Protein AF-A0A382J1Q7-F1 (afdb_monomer_lite)

Organism: NCBI:txid408172

pLDDT: mean 92.78, std 6.37, range [58.84, 98.31]

Radius of gyration: 21.65 Å; chains: 1; bounding box: 52×32×58 Å

Sequence (189 aa):
MDQAQKEHLKAYGTAYWILNENINVEWILNYRGGTFLIDSYPDVEQECRVRGVSYEVIGAEQTLALYNEVEVNNMDVVLLEKAPKIAIYTPPGKQPWDDAVTLALTYAEIPYETLWDEEVFNGTLSQYDWLHLHHEDFTGQYGKFYRNYHTAAWYIDQKQQFESMAQKLGYHSVHAQKKALAQMIKNYV

Secondary structure (DSSP, 8-state):
--TT-S-HHHHHHHHHHHHHTT--EEEEESSTTSEEE----HHHHHHHHHHT-------HHHHHHHHHHHHHTT-EEEEE-SPPPEEEE--TT--GGG-HHHHHHHHHT---EEE-HHHHHTTGGGG-SEEE--GGGGS-S--TTHHHHTTSHHHHHHHHHHHHHHHHTT-SSHHHHHHHHHHHHHHH-

Structure (mmCIF, N/CA/C/O backbone):
data_AF-A0A382J1Q7-F1
#
_entry.id   AF-A0A382J1Q7-F1
#
loop_
_atom_site.group_PDB
_atom_site.id
_atom_site.type_symbol
_atom_site.label_atom_id
_atom_site.label_alt_id
_atom_site.label_comp_id
_atom_site.label_asym_id
_atom_site.label_entity_id
_atom_site.label_seq_id
_atom_site.pdbx_PDB_ins_code
_atom_site.Cartn_x
_atom_site.Cartn_y
_atom_site.Cartn_z
_atom_site.occupancy
_atom_site.B_iso_or_equiv
_atom_site.auth_seq_id
_atom_site.auth_comp_id
_atom_site.auth_asym_id
_atom_site.auth_atom_id
_atom_site.pdbx_PDB_model_num
ATOM 1 N N . MET A 1 1 ? 4.430 -4.346 19.035 1.00 58.84 1 MET A N 1
ATOM 2 C CA . MET A 1 1 ? 2.982 -4.568 18.858 1.00 58.84 1 MET A CA 1
ATOM 3 C C . MET A 1 1 ? 2.438 -5.197 20.121 1.00 58.84 1 MET A C 1
ATOM 5 O O . MET A 1 1 ? 3.119 -6.052 20.686 1.00 58.84 1 MET A O 1
ATOM 9 N N . ASP A 1 2 ? 1.274 -4.734 20.575 1.00 67.81 2 ASP A N 1
ATOM 10 C CA . ASP A 1 2 ? 0.528 -5.389 21.651 1.00 67.81 2 ASP A CA 1
ATOM 11 C C . ASP A 1 2 ? 0.218 -6.841 21.245 1.00 67.81 2 ASP A C 1
ATOM 13 O O . ASP A 1 2 ? -0.265 -7.084 20.145 1.00 67.81 2 ASP A O 1
ATOM 17 N N . GLN A 1 3 ? 0.523 -7.804 22.114 1.00 77.06 3 GLN A N 1
ATOM 18 C CA . GLN A 1 3 ? 0.339 -9.237 21.849 1.00 77.06 3 GLN A CA 1
ATOM 19 C C . GLN A 1 3 ? -1.139 -9.668 21.897 1.00 77.06 3 GLN A C 1
ATOM 21 O O . GLN A 1 3 ? -1.450 -10.825 21.623 1.00 77.06 3 GLN A O 1
ATOM 26 N N . ALA A 1 4 ? -2.056 -8.768 22.270 1.00 84.31 4 ALA A N 1
ATOM 27 C CA . ALA A 1 4 ? -3.485 -9.062 22.347 1.00 84.31 4 ALA A CA 1
ATOM 28 C C . ALA A 1 4 ? -4.160 -9.236 20.970 1.00 84.31 4 ALA A C 1
ATOM 30 O O . ALA A 1 4 ? -5.162 -9.952 20.849 1.00 84.31 4 ALA A O 1
ATOM 31 N N . GLN A 1 5 ? -3.636 -8.586 19.928 1.00 88.69 5 GLN A N 1
ATOM 32 C CA . GLN A 1 5 ? -4.172 -8.711 18.575 1.00 88.69 5 GLN A CA 1
ATOM 33 C C . GLN A 1 5 ? -3.600 -9.959 17.896 1.00 88.69 5 GLN A C 1
ATOM 35 O O . GLN A 1 5 ? -2.390 -10.149 17.831 1.00 88.69 5 GLN A O 1
ATOM 40 N N . LYS A 1 6 ? -4.489 -10.809 17.379 1.00 87.50 6 LYS A N 1
ATOM 41 C CA . LYS A 1 6 ? -4.120 -12.084 16.752 1.00 87.50 6 LYS A CA 1
ATOM 42 C C . LYS A 1 6 ? -3.635 -11.908 15.317 1.00 87.50 6 LYS A C 1
ATOM 44 O O . LYS A 1 6 ? -2.747 -12.634 14.894 1.00 87.50 6 LYS A O 1
ATOM 49 N N . GLU A 1 7 ? -4.188 -10.935 14.593 1.00 91.88 7 GLU A N 1
ATOM 50 C CA . GLU A 1 7 ? -3.937 -10.749 13.161 1.00 91.88 7 GLU A CA 1
ATOM 51 C C . GLU A 1 7 ? -3.720 -9.268 12.815 1.00 91.88 7 GLU A C 1
ATOM 53 O O . GLU A 1 7 ? -4.596 -8.583 12.286 1.00 91.88 7 GLU A O 1
ATOM 58 N N . HIS A 1 8 ? -2.527 -8.744 13.113 1.00 91.00 8 HIS A N 1
ATOM 59 C CA . HIS A 1 8 ? -2.211 -7.325 12.905 1.00 91.00 8 HIS A CA 1
ATOM 60 C C . HIS A 1 8 ? -2.329 -6.877 11.443 1.00 91.00 8 HIS A C 1
ATOM 62 O O . HIS A 1 8 ? -2.920 -5.838 11.173 1.00 91.00 8 HIS A O 1
ATOM 68 N N . LEU A 1 9 ? -1.792 -7.650 10.492 1.00 92.38 9 LEU A N 1
ATOM 69 C CA . LEU A 1 9 ? -1.859 -7.294 9.069 1.00 92.38 9 LEU A CA 1
ATOM 70 C C . LEU A 1 9 ? -3.302 -7.312 8.551 1.00 92.38 9 LEU A C 1
ATOM 72 O O . LEU A 1 9 ? -3.698 -6.411 7.815 1.00 92.38 9 LEU A O 1
ATOM 76 N N . LYS A 1 10 ? -4.114 -8.284 8.988 1.00 95.75 10 LYS A N 1
ATOM 77 C CA . LYS A 1 10 ? -5.544 -8.308 8.659 1.00 95.75 10 LYS A CA 1
ATOM 78 C C . LYS A 1 10 ? -6.289 -7.134 9.279 1.00 95.75 10 LYS A C 1
ATOM 80 O O . LYS A 1 10 ? -7.211 -6.654 8.641 1.00 95.75 10 LYS A O 1
ATOM 85 N N . ALA A 1 11 ? -5.884 -6.630 10.448 1.00 95.50 11 ALA A N 1
ATOM 86 C CA . ALA A 1 11 ? -6.511 -5.454 11.054 1.00 95.50 11 ALA A CA 1
ATOM 87 C C . ALA A 1 11 ? -6.379 -4.199 10.170 1.00 95.50 11 ALA A C 1
ATOM 89 O O . ALA A 1 11 ? -7.357 -3.474 10.004 1.00 95.50 11 ALA A O 1
ATOM 90 N N . TYR A 1 12 ? -5.220 -3.980 9.532 1.00 95.12 12 TYR A N 1
ATOM 91 C CA . TYR A 1 12 ? -5.066 -2.924 8.515 1.00 95.12 12 TYR A CA 1
ATOM 92 C C . TYR A 1 12 ? -5.972 -3.163 7.302 1.00 95.12 12 TYR A C 1
ATOM 94 O O . TYR A 1 12 ? -6.588 -2.232 6.790 1.00 95.12 12 TYR A O 1
ATOM 102 N N . GLY A 1 13 ? -6.087 -4.420 6.871 1.00 96.94 13 GLY A N 1
ATOM 103 C CA . GLY A 1 13 ? -7.025 -4.841 5.833 1.00 96.94 13 GLY A CA 1
ATOM 104 C C . GLY A 1 13 ? -8.483 -4.544 6.164 1.00 96.94 13 GLY A C 1
ATOM 105 O O . GLY A 1 13 ? -9.216 -4.019 5.332 1.00 96.94 13 GLY A O 1
ATOM 106 N N . THR A 1 14 ? -8.897 -4.831 7.397 1.00 97.50 14 THR A N 1
ATOM 107 C CA . THR A 1 14 ? -10.238 -4.523 7.895 1.00 97.50 14 THR A CA 1
ATOM 108 C C . THR A 1 14 ? -10.471 -3.019 7.926 1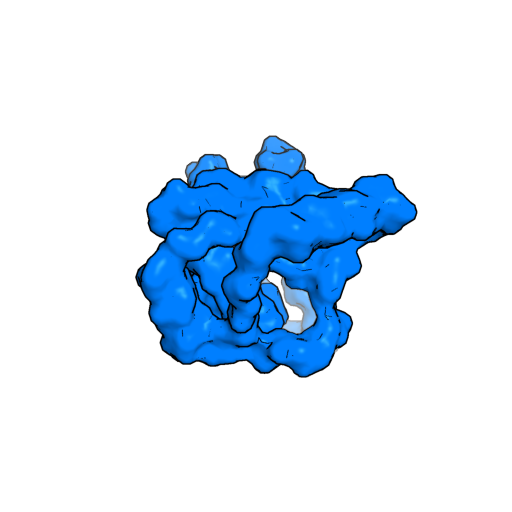.00 97.50 14 THR A C 1
ATOM 110 O O . THR A 1 14 ? -11.512 -2.577 7.463 1.00 97.50 14 THR A O 1
ATOM 113 N N . ALA A 1 15 ? -9.505 -2.217 8.388 1.00 97.38 15 ALA A N 1
ATOM 114 C CA . ALA A 1 15 ? -9.610 -0.757 8.339 1.00 97.38 15 ALA A CA 1
ATOM 115 C C . ALA A 1 15 ? -9.791 -0.244 6.899 1.00 97.38 15 ALA A C 1
ATOM 117 O O . ALA A 1 15 ? -10.663 0.582 6.645 1.00 97.38 15 ALA A O 1
ATOM 118 N N . TYR A 1 16 ? -9.034 -0.785 5.939 1.00 97.88 16 TYR A N 1
ATOM 119 C CA . TYR A 1 16 ? -9.211 -0.467 4.519 1.00 97.88 16 TYR A CA 1
ATOM 120 C C . TYR A 1 16 ? -10.605 -0.856 4.005 1.00 97.88 16 TYR A C 1
ATOM 122 O O . TYR A 1 16 ? -11.231 -0.096 3.269 1.00 97.88 16 TYR A O 1
ATOM 130 N N . TRP A 1 17 ? -11.103 -2.032 4.393 1.00 98.00 17 TRP A N 1
ATOM 131 C CA . TRP A 1 17 ? -12.445 -2.489 4.037 1.00 98.00 17 TRP A CA 1
ATOM 132 C C . TRP A 1 17 ? -13.536 -1.577 4.617 1.00 98.00 17 TRP A C 1
ATOM 134 O O . TRP A 1 17 ? -14.401 -1.140 3.867 1.00 98.00 17 TRP A O 1
ATOM 144 N N . ILE A 1 18 ? -13.439 -1.192 5.895 1.00 98.25 18 ILE A N 1
ATOM 145 C CA . ILE A 1 18 ? -14.370 -0.261 6.560 1.00 98.25 18 ILE A CA 1
ATOM 146 C C . ILE A 1 18 ? -14.464 1.067 5.788 1.00 98.25 18 ILE A C 1
ATOM 148 O O . ILE A 1 18 ? -15.560 1.574 5.551 1.00 98.25 18 ILE A O 1
ATOM 152 N N . LEU A 1 19 ? -13.328 1.599 5.325 1.00 98.00 19 LEU A N 1
ATOM 153 C CA . LEU A 1 19 ? -13.301 2.824 4.520 1.00 98.00 19 LEU A CA 1
ATOM 154 C C . LEU A 1 19 ? -14.019 2.667 3.166 1.00 98.00 19 LEU A C 1
ATOM 156 O O . LEU A 1 19 ? -14.587 3.638 2.669 1.00 98.00 19 LEU A O 1
ATOM 160 N N . ASN A 1 20 ? -14.033 1.471 2.562 1.00 97.12 20 ASN A N 1
ATOM 161 C CA . ASN A 1 20 ? -14.806 1.215 1.334 1.00 97.12 20 ASN A CA 1
ATOM 162 C C . ASN A 1 20 ? -16.317 1.164 1.582 1.00 97.12 20 ASN A C 1
ATOM 164 O O . ASN A 1 20 ? -17.092 1.496 0.685 1.00 97.12 20 ASN A O 1
ATOM 168 N N . GLU A 1 21 ? -16.731 0.833 2.803 1.00 97.12 21 GLU A N 1
ATOM 169 C CA . GLU A 1 21 ? -18.127 0.922 3.240 1.00 97.12 21 GLU A CA 1
ATOM 170 C C . GLU A 1 21 ? -18.543 2.369 3.583 1.00 97.12 21 GLU A C 1
ATOM 172 O O . GLU A 1 21 ? -19.660 2.607 4.037 1.00 97.12 21 GLU A O 1
ATOM 177 N N . ASN A 1 22 ? -17.682 3.360 3.305 1.00 96.62 22 ASN A N 1
ATOM 178 C CA . ASN A 1 22 ? -17.875 4.785 3.606 1.00 96.62 22 ASN A CA 1
ATOM 179 C C . ASN A 1 22 ? -18.039 5.070 5.107 1.00 96.62 22 ASN A C 1
ATOM 181 O O . ASN A 1 22 ? -18.762 5.988 5.500 1.00 96.62 22 ASN A O 1
ATOM 185 N N . ILE A 1 23 ? -17.375 4.274 5.946 1.00 97.69 23 ILE A N 1
ATOM 186 C CA . ILE A 1 23 ? -17.321 4.474 7.391 1.00 97.69 23 ILE A CA 1
ATOM 187 C C . ILE A 1 23 ? -15.963 5.088 7.732 1.00 97.69 23 ILE A C 1
ATOM 189 O O . ILE A 1 23 ? -14.917 4.549 7.367 1.00 97.69 23 ILE A O 1
ATOM 193 N N . ASN A 1 24 ? -15.982 6.210 8.448 1.00 98.00 24 ASN A N 1
ATOM 194 C CA . ASN A 1 24 ? -14.762 6.866 8.905 1.00 98.00 24 ASN A CA 1
ATOM 195 C C . ASN A 1 24 ? -14.058 6.030 9.979 1.00 98.00 24 ASN A C 1
ATOM 197 O O . ASN A 1 24 ? -14.706 5.420 10.830 1.00 98.00 24 ASN A O 1
ATOM 201 N N . VAL A 1 25 ? -12.726 6.051 9.960 1.00 98.31 25 VAL A N 1
ATOM 202 C CA . VAL A 1 25 ? -11.878 5.343 10.923 1.00 98.31 25 VAL A CA 1
ATOM 203 C C . VAL A 1 25 ? -10.942 6.329 11.599 1.00 98.31 25 VAL A C 1
ATOM 205 O O . VAL A 1 25 ? -10.200 7.039 10.929 1.00 98.31 25 VAL A O 1
ATOM 208 N N . GLU A 1 26 ? -10.915 6.341 12.925 1.00 98.19 26 GLU A N 1
ATOM 209 C CA . GLU A 1 26 ? -9.882 7.045 13.675 1.00 98.19 26 GLU A CA 1
ATOM 210 C C . GLU A 1 26 ? -8.682 6.122 13.882 1.00 98.19 26 GLU A C 1
ATOM 212 O O . GLU A 1 26 ? -8.765 5.099 14.564 1.00 98.19 26 GLU A O 1
ATOM 217 N N . TRP A 1 27 ? -7.546 6.472 13.285 1.00 97.62 27 TRP A N 1
ATOM 218 C CA . TRP A 1 27 ? -6.287 5.789 13.530 1.00 97.62 27 TRP A CA 1
ATOM 219 C C . TRP A 1 27 ? -5.540 6.464 14.674 1.00 97.62 27 TRP A C 1
ATOM 221 O O . TRP A 1 27 ? -4.996 7.559 14.538 1.00 97.62 27 TRP A O 1
ATOM 231 N N . ILE A 1 28 ? -5.493 5.771 15.804 1.00 97.31 28 ILE A N 1
ATOM 232 C CA . ILE A 1 28 ? -4.796 6.213 17.002 1.00 97.31 28 ILE A CA 1
ATOM 233 C C . ILE A 1 28 ? -3.345 5.740 16.916 1.00 97.31 28 ILE A C 1
ATOM 235 O O . ILE A 1 28 ? -3.025 4.563 17.128 1.00 97.31 28 ILE A O 1
ATOM 239 N N . LEU A 1 29 ? -2.458 6.667 16.572 1.00 95.19 29 LEU A N 1
ATOM 240 C CA . LEU A 1 29 ? -1.033 6.432 16.402 1.00 95.19 29 LEU A CA 1
ATOM 241 C C . LEU A 1 29 ? -0.366 6.152 17.749 1.00 95.19 29 LEU A C 1
ATOM 243 O O . LEU A 1 29 ? -0.611 6.828 18.743 1.00 95.19 29 LEU A O 1
ATOM 247 N N . ASN A 1 30 ? 0.519 5.153 17.768 1.00 92.81 30 ASN A N 1
ATOM 248 C CA . ASN A 1 30 ? 1.299 4.712 18.933 1.00 92.81 30 ASN A CA 1
ATOM 249 C C . ASN A 1 30 ? 0.500 4.206 20.151 1.00 92.81 30 ASN A C 1
ATOM 251 O O . ASN A 1 30 ? 1.108 3.652 21.066 1.00 92.81 30 ASN A O 1
ATOM 255 N N . TYR A 1 31 ? -0.831 4.272 20.148 1.00 93.19 31 TYR A N 1
ATOM 256 C CA . TYR A 1 31 ? -1.664 3.609 21.148 1.00 93.19 31 TYR A CA 1
ATOM 257 C C . TYR A 1 31 ? -1.760 2.110 20.841 1.00 93.19 31 TYR A C 1
ATOM 259 O O . TYR A 1 31 ? -2.156 1.725 19.745 1.00 93.19 31 TYR A O 1
ATOM 267 N N . ARG A 1 32 ? -1.309 1.246 21.763 1.00 90.25 32 ARG A N 1
ATOM 268 C CA . ARG A 1 32 ? -1.254 -0.233 21.606 1.00 90.25 32 ARG A CA 1
ATOM 269 C C . ARG A 1 32 ? -0.572 -0.733 20.312 1.00 90.25 32 ARG A C 1
ATOM 271 O O . ARG A 1 32 ? -0.756 -1.872 19.886 1.00 90.25 32 ARG A O 1
ATOM 278 N N . GLY A 1 33 ? 0.309 0.080 19.725 1.00 83.12 33 GLY A N 1
ATOM 279 C CA . GLY A 1 33 ? 0.986 -0.222 18.456 1.00 83.12 33 GLY A CA 1
ATOM 280 C C . GLY A 1 33 ? 0.218 0.201 17.199 1.00 83.12 33 GLY A C 1
ATOM 281 O O . GLY A 1 33 ? 0.613 -0.205 16.109 1.00 83.12 33 GLY A O 1
ATOM 282 N N . GLY A 1 34 ? -0.825 1.019 17.355 1.00 88.81 34 GLY A N 1
ATOM 283 C CA . GLY A 1 34 ? -1.727 1.477 16.304 1.00 88.81 34 GLY A CA 1
ATOM 284 C C . GLY A 1 34 ? -3.106 0.847 16.479 1.00 88.81 34 GLY A C 1
ATOM 285 O O . GLY A 1 34 ? -3.266 -0.345 16.222 1.00 88.81 34 GLY A O 1
ATOM 286 N N . THR A 1 35 ? -4.088 1.649 16.890 1.00 94.19 35 THR A N 1
ATOM 287 C CA . THR A 1 35 ? -5.479 1.209 17.090 1.00 94.19 35 THR A CA 1
ATOM 288 C C . THR A 1 35 ? -6.397 1.897 16.093 1.00 94.19 35 THR A C 1
ATOM 290 O O . THR A 1 35 ? -6.213 3.073 15.798 1.00 94.19 35 THR A O 1
ATOM 293 N N . PHE A 1 36 ? -7.399 1.172 15.604 1.00 96.81 36 PHE A N 1
ATOM 294 C CA . PHE A 1 36 ? -8.488 1.734 14.814 1.00 96.81 36 PHE A CA 1
ATOM 295 C C . PHE A 1 36 ? -9.737 1.824 15.682 1.00 96.81 36 PHE A C 1
ATOM 297 O O . PHE A 1 36 ? -10.182 0.810 16.221 1.00 96.81 36 PHE A O 1
ATOM 304 N N . LEU A 1 37 ? -10.268 3.033 15.829 1.00 97.56 37 LEU A N 1
ATOM 305 C CA . LEU A 1 37 ? -11.499 3.315 16.552 1.00 97.56 37 LEU A CA 1
ATOM 306 C C . LEU A 1 37 ? -12.584 3.727 15.553 1.00 97.56 37 LEU A C 1
ATOM 308 O O . LEU A 1 37 ? -12.338 4.505 14.632 1.00 97.56 37 LEU A O 1
ATOM 312 N N . ILE A 1 38 ? -13.772 3.160 15.732 1.00 97.50 38 ILE A N 1
ATOM 313 C CA . ILE A 1 38 ? -14.965 3.410 14.925 1.00 97.50 38 ILE A CA 1
ATOM 314 C C . ILE A 1 38 ? -16.201 3.329 15.820 1.00 97.50 38 ILE A C 1
ATOM 316 O O . ILE A 1 38 ? -16.153 2.728 16.898 1.00 97.50 38 ILE A O 1
ATOM 320 N N . ASP A 1 39 ? -17.324 3.851 15.335 1.00 96.06 39 ASP A N 1
ATOM 321 C CA . ASP A 1 39 ? -18.626 3.525 15.912 1.00 96.06 39 ASP A CA 1
ATOM 322 C C . ASP A 1 39 ? -18.936 2.023 15.778 1.00 96.06 39 ASP A C 1
ATOM 324 O O . ASP A 1 39 ? -18.383 1.308 14.939 1.00 96.06 39 ASP A O 1
ATOM 328 N N . SER A 1 40 ? -19.842 1.519 16.618 1.00 94.12 40 SER A N 1
ATOM 329 C CA . SER A 1 40 ? -20.233 0.107 16.584 1.00 94.12 40 SER A CA 1
ATOM 330 C C . SER A 1 40 ? -21.169 -0.176 15.405 1.00 94.12 40 SER A C 1
ATOM 332 O O . SER A 1 40 ? -22.282 0.348 15.333 1.00 94.12 40 SER A O 1
ATOM 334 N N . TYR A 1 41 ? -20.726 -1.065 14.513 1.00 96.88 41 TYR A N 1
ATOM 335 C CA . TYR A 1 41 ? -21.505 -1.588 13.392 1.00 96.88 41 TYR A CA 1
ATOM 336 C C . TYR A 1 41 ? -21.499 -3.126 13.431 1.00 96.88 41 TYR A C 1
ATOM 338 O O . TYR A 1 41 ? -20.418 -3.724 13.386 1.00 96.88 41 TYR A O 1
ATOM 346 N N . PRO A 1 42 ? -22.669 -3.797 13.459 1.00 96.50 42 PRO A N 1
ATOM 347 C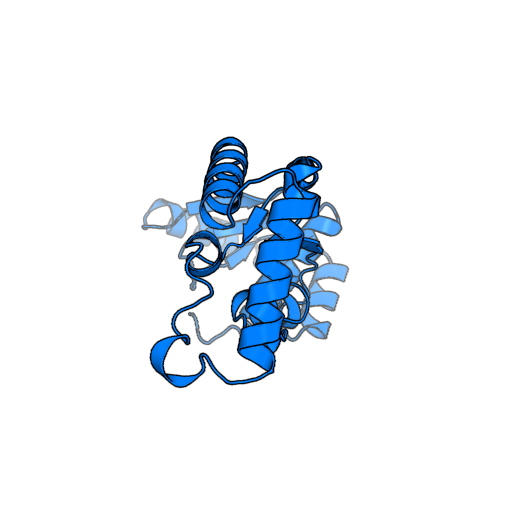 CA . PRO A 1 42 ? -22.740 -5.262 13.492 1.00 96.50 42 PRO A CA 1
ATOM 348 C C . PRO A 1 42 ? -21.997 -5.954 12.339 1.00 96.50 42 PRO A C 1
ATOM 350 O O . PRO A 1 42 ? -21.389 -7.007 12.545 1.00 96.50 42 PRO A O 1
ATOM 353 N N . ASP A 1 43 ? -22.015 -5.349 11.149 1.00 97.00 43 ASP A N 1
ATOM 354 C CA . ASP A 1 43 ? -21.347 -5.882 9.958 1.00 97.00 43 ASP A CA 1
ATOM 355 C C . ASP A 1 43 ? -19.820 -5.823 10.092 1.00 97.00 43 ASP A C 1
ATOM 357 O O . ASP A 1 43 ? -19.132 -6.776 9.731 1.00 97.00 43 ASP A O 1
ATOM 361 N N . VAL A 1 44 ? -19.283 -4.766 10.711 1.00 97.56 44 VAL A N 1
ATOM 362 C CA . VAL A 1 44 ? -17.842 -4.653 10.975 1.00 97.56 44 VAL A CA 1
ATOM 363 C C . VAL A 1 44 ? -17.394 -5.677 12.014 1.00 97.56 44 VAL A C 1
ATOM 365 O O . VAL A 1 44 ? -16.368 -6.332 11.841 1.00 97.56 44 VAL A O 1
ATOM 368 N N . GLU A 1 45 ? -18.177 -5.885 13.075 1.00 96.62 45 GLU A N 1
ATOM 369 C CA . GLU A 1 45 ? -17.882 -6.935 14.053 1.00 96.62 45 GLU A CA 1
ATOM 370 C C . GLU A 1 45 ? -17.879 -8.330 13.419 1.00 96.62 45 GLU A C 1
ATOM 372 O O . GLU A 1 45 ? -17.053 -9.182 13.762 1.00 96.62 45 GLU A O 1
ATOM 377 N N . GLN A 1 46 ? -18.812 -8.578 12.497 1.00 97.25 46 GLN A N 1
ATOM 378 C CA . GLN A 1 46 ? -18.858 -9.822 11.743 1.00 97.25 46 GLN A CA 1
ATOM 379 C C . GLN A 1 46 ? -17.623 -9.982 10.858 1.00 97.25 46 GLN A C 1
ATOM 381 O O . GLN A 1 46 ? -17.025 -11.059 10.864 1.00 97.25 46 GLN A O 1
ATOM 386 N N . GLU A 1 47 ? -17.204 -8.927 10.164 1.00 96.88 47 GLU A N 1
ATOM 387 C CA . GLU A 1 47 ? -16.010 -8.953 9.322 1.00 96.88 47 GLU A CA 1
ATOM 388 C C . GLU A 1 47 ? -14.735 -9.192 10.144 1.00 96.88 47 GLU A C 1
ATOM 390 O O . GLU A 1 47 ? -13.908 -10.031 9.781 1.00 96.88 47 GLU A O 1
ATOM 395 N N . CYS A 1 48 ? -14.605 -8.559 11.316 1.00 96.56 48 CYS A N 1
ATOM 396 C CA . CYS A 1 48 ? -13.518 -8.836 12.258 1.00 96.56 48 CYS A CA 1
ATOM 397 C C . CYS A 1 48 ? -13.464 -10.324 12.639 1.00 96.56 48 CYS A C 1
ATOM 399 O O . CYS A 1 48 ? -12.388 -10.926 12.619 1.00 96.56 48 CYS A O 1
ATOM 401 N N . ARG A 1 49 ? -14.617 -10.950 12.925 1.00 96.00 49 ARG A N 1
ATOM 402 C CA . ARG A 1 49 ? -14.693 -12.392 13.225 1.00 96.00 49 ARG A CA 1
ATOM 403 C C . ARG A 1 49 ? -14.270 -13.251 12.034 1.00 96.00 49 ARG A C 1
ATOM 405 O O . ARG A 1 49 ? -13.514 -14.200 12.232 1.00 96.00 49 ARG A O 1
ATOM 412 N N . VAL A 1 50 ? -14.728 -12.925 10.824 1.00 96.19 50 VAL A N 1
ATOM 413 C CA . VAL A 1 50 ? -14.375 -13.650 9.589 1.00 96.19 50 VAL A CA 1
ATOM 414 C C . VAL A 1 50 ? -12.872 -13.567 9.312 1.00 96.19 50 VAL A C 1
ATOM 416 O O . VAL A 1 50 ? -12.253 -14.578 8.987 1.00 96.19 50 VAL A O 1
ATOM 419 N N . ARG A 1 51 ? -12.269 -12.390 9.510 1.00 95.69 51 ARG A N 1
ATOM 420 C CA . ARG A 1 51 ? -10.836 -12.141 9.284 1.00 95.69 51 ARG A CA 1
ATOM 421 C C . ARG A 1 51 ? -9.929 -12.560 10.445 1.00 95.69 51 ARG A C 1
ATOM 423 O O . ARG A 1 51 ? -8.712 -12.450 10.324 1.00 95.69 51 ARG A O 1
ATOM 430 N N . GLY A 1 52 ? -10.493 -13.014 11.566 1.00 95.69 52 GLY A N 1
ATOM 431 C CA . GLY A 1 52 ? -9.735 -13.396 12.763 1.00 95.69 52 GLY A CA 1
ATOM 432 C C . GLY A 1 52 ? -9.118 -12.217 13.529 1.00 95.69 52 GLY A C 1
ATOM 433 O O . GLY A 1 52 ? -8.224 -12.422 14.350 1.00 95.69 52 GLY A O 1
ATOM 434 N N . VAL A 1 53 ? -9.593 -10.996 13.279 1.00 96.31 53 VAL A N 1
ATOM 435 C CA . VAL A 1 53 ? -9.119 -9.765 13.919 1.00 96.31 53 VAL A CA 1
ATOM 436 C C . VAL A 1 53 ? -9.790 -9.608 15.283 1.00 96.31 53 VAL A C 1
ATOM 438 O O . VAL A 1 53 ? -11.017 -9.600 15.397 1.00 96.31 53 VAL A O 1
ATOM 441 N N . SER A 1 54 ? -8.983 -9.476 16.336 1.00 94.81 54 SER A N 1
ATOM 442 C CA . SER A 1 54 ? -9.476 -9.155 17.679 1.00 94.81 54 SER A CA 1
ATOM 443 C C . SER A 1 54 ? -10.049 -7.735 17.702 1.00 94.81 54 SER A C 1
ATOM 445 O O . SER A 1 54 ? -9.419 -6.819 17.176 1.00 94.81 54 SER A O 1
ATOM 447 N N . TYR A 1 55 ? -11.191 -7.544 18.361 1.00 94.75 55 TYR A N 1
ATOM 448 C CA . TYR A 1 55 ? -11.796 -6.235 18.603 1.00 94.75 55 TYR A CA 1
ATOM 449 C C . TYR A 1 55 ? -12.369 -6.164 20.023 1.00 94.75 55 TYR A C 1
ATOM 451 O O . TYR A 1 55 ? -12.608 -7.194 20.659 1.00 94.75 55 TYR A O 1
ATOM 459 N N . GLU A 1 56 ? -12.587 -4.946 20.509 1.00 94.25 56 GLU A N 1
ATOM 460 C CA . GLU A 1 56 ? -13.225 -4.665 21.793 1.00 94.25 56 GLU A CA 1
ATOM 461 C C . GLU A 1 56 ? -14.300 -3.595 21.606 1.00 94.25 56 GLU A C 1
ATOM 463 O O . GLU A 1 56 ? -14.122 -2.654 20.837 1.00 94.25 56 GLU A O 1
ATOM 468 N N . VAL A 1 57 ? -15.428 -3.757 22.297 1.00 95.12 57 VAL A N 1
ATOM 469 C CA . VAL A 1 57 ? -16.471 -2.730 22.359 1.00 95.12 57 VAL A CA 1
ATOM 470 C C . VAL A 1 57 ? -16.269 -1.963 23.655 1.00 95.12 57 VAL A C 1
ATOM 472 O O . VAL A 1 57 ? -16.320 -2.549 24.739 1.00 95.12 57 VAL A O 1
ATOM 475 N N . ILE A 1 58 ? -16.034 -0.661 23.534 1.00 96.00 58 ILE A N 1
ATOM 476 C CA . ILE A 1 58 ? -15.817 0.241 24.663 1.00 96.00 58 ILE A CA 1
ATOM 477 C C . ILE A 1 58 ? -16.977 1.230 24.786 1.00 96.00 58 ILE A C 1
ATOM 479 O O . ILE A 1 58 ? -17.607 1.613 23.804 1.00 96.00 58 ILE A O 1
ATOM 483 N N . GLY A 1 59 ? -17.288 1.623 26.016 1.00 97.00 59 GLY A N 1
ATOM 484 C CA . GLY A 1 59 ? -18.256 2.666 26.327 1.00 97.00 59 GLY A CA 1
ATOM 485 C C . GLY A 1 59 ? -17.635 4.064 26.333 1.00 97.00 59 GLY A C 1
ATOM 486 O O . GLY A 1 59 ? -16.425 4.249 26.176 1.00 97.00 59 GLY A O 1
ATOM 487 N N . ALA A 1 60 ? -18.477 5.065 26.591 1.00 95.50 60 ALA A N 1
ATOM 488 C CA . ALA A 1 60 ? -18.077 6.472 26.584 1.00 95.50 60 ALA A CA 1
ATOM 489 C C . ALA A 1 60 ? -16.947 6.794 27.581 1.00 95.50 60 ALA A C 1
ATOM 491 O O . ALA A 1 60 ? -16.032 7.536 27.243 1.00 95.50 60 ALA A O 1
ATOM 492 N N . GLU A 1 61 ? -16.973 6.217 28.787 1.00 97.31 61 GLU A N 1
ATOM 493 C CA . GLU A 1 61 ? -15.950 6.466 29.817 1.00 97.31 61 GLU A CA 1
ATOM 494 C C . GLU A 1 61 ? -14.557 5.990 29.378 1.00 97.31 61 GLU A C 1
ATOM 496 O O . GLU A 1 61 ? -13.573 6.713 29.515 1.00 97.31 61 GLU A O 1
ATOM 501 N N . GLN A 1 62 ? -14.482 4.793 28.792 1.00 96.94 62 GLN A N 1
ATOM 502 C CA . GLN A 1 62 ? -13.237 4.207 28.287 1.00 96.94 62 GLN A CA 1
ATOM 503 C C . GLN A 1 62 ? -12.714 4.969 27.068 1.00 96.94 62 GLN A C 1
ATOM 505 O O . GLN A 1 62 ? -11.514 5.193 26.956 1.00 96.94 62 GLN A O 1
ATOM 510 N N . THR A 1 63 ? -13.618 5.418 26.197 1.00 96.62 63 THR A N 1
ATOM 511 C CA . THR A 1 63 ? -13.280 6.256 25.040 1.00 96.62 63 THR A CA 1
ATOM 512 C C . THR A 1 63 ? -12.673 7.589 25.491 1.00 96.62 63 THR A C 1
ATOM 514 O O . THR A 1 63 ? -11.626 7.996 24.997 1.00 96.62 63 THR A O 1
ATOM 517 N N . LEU A 1 64 ? -13.270 8.236 26.500 1.00 97.12 64 LEU A N 1
ATOM 518 C CA . LEU A 1 64 ? -12.733 9.471 27.079 1.00 97.12 64 LEU A CA 1
ATOM 519 C C . LEU A 1 64 ? -11.348 9.252 27.706 1.00 97.12 64 LEU A C 1
ATOM 521 O O . LEU A 1 64 ? -10.456 10.081 27.552 1.00 97.12 64 LEU A O 1
ATOM 525 N N . ALA A 1 65 ? -11.167 8.137 28.421 1.00 96.81 65 ALA A N 1
ATOM 526 C CA . ALA A 1 65 ? -9.885 7.778 29.018 1.00 96.81 65 ALA A CA 1
ATOM 527 C C . ALA A 1 65 ? -8.799 7.557 27.955 1.00 96.81 65 ALA A C 1
ATOM 529 O O . ALA A 1 65 ? -7.677 8.026 28.133 1.00 96.81 65 ALA A O 1
ATOM 530 N N . LEU A 1 66 ? -9.150 6.910 26.842 1.00 96.44 66 LEU A N 1
ATOM 531 C CA . LEU A 1 66 ? -8.268 6.713 25.698 1.00 96.44 66 LEU A CA 1
ATOM 532 C C . LEU A 1 66 ? -7.836 8.052 25.084 1.00 96.44 66 LEU A C 1
ATOM 534 O O . LEU A 1 66 ? -6.640 8.262 24.903 1.00 96.44 66 LEU A O 1
ATOM 538 N N . TYR A 1 67 ? -8.759 8.988 24.833 1.00 97.38 67 TYR A N 1
ATOM 539 C CA . TYR A 1 67 ? -8.381 10.296 24.281 1.00 97.38 67 TYR A CA 1
ATOM 540 C C . TYR A 1 67 ? -7.500 11.097 25.245 1.00 97.38 67 TYR A C 1
ATOM 542 O O . TYR A 1 67 ? -6.507 11.680 24.818 1.00 97.38 67 TYR A O 1
ATOM 550 N N . ASN A 1 68 ? -7.794 11.063 26.548 1.00 97.19 68 ASN A N 1
ATOM 551 C CA . ASN A 1 68 ? -6.936 11.691 27.555 1.00 97.19 68 ASN A CA 1
ATOM 552 C C . ASN A 1 68 ? -5.522 11.088 27.561 1.00 97.19 68 ASN A C 1
ATOM 554 O O . ASN A 1 68 ? -4.545 11.815 27.721 1.00 97.19 68 ASN A O 1
ATOM 558 N N . GLU A 1 69 ? -5.396 9.765 27.403 1.00 96.56 69 GLU A N 1
ATOM 559 C CA . GLU A 1 69 ? -4.092 9.105 27.300 1.00 96.56 69 GLU A CA 1
ATOM 560 C C . GLU A 1 69 ? -3.336 9.556 26.048 1.00 96.56 69 GLU A C 1
ATOM 562 O O . GLU A 1 69 ? -2.133 9.811 26.127 1.00 96.56 69 GLU A O 1
ATOM 567 N N . VAL A 1 70 ? -4.036 9.696 24.920 1.00 97.06 70 VAL A N 1
ATOM 568 C CA . VAL A 1 70 ? -3.450 10.188 23.670 1.00 97.06 70 VAL A CA 1
ATOM 569 C C . VAL A 1 70 ? -2.913 11.610 23.837 1.00 97.06 70 VAL A C 1
ATOM 571 O O . VAL A 1 70 ? -1.768 11.860 23.473 1.00 97.06 70 VAL A O 1
ATOM 574 N N . GLU A 1 71 ? -3.681 12.514 24.454 1.00 96.19 71 GLU A N 1
ATOM 575 C CA . GLU A 1 71 ? -3.289 13.921 24.635 1.00 96.19 71 GLU A CA 1
ATOM 576 C C . GLU A 1 71 ? -2.026 14.115 25.492 1.00 96.19 71 GLU A C 1
ATOM 578 O O . GLU A 1 71 ? -1.271 15.064 25.273 1.00 96.19 71 GLU A O 1
ATOM 583 N N . VAL A 1 72 ? -1.783 13.247 26.481 1.00 96.94 72 VAL A N 1
ATOM 584 C CA . VAL A 1 72 ? -0.652 13.403 27.418 1.00 96.94 72 VAL A CA 1
ATOM 585 C C . VAL A 1 72 ? 0.601 12.614 27.025 1.00 96.94 72 VAL A C 1
ATOM 587 O O . VAL A 1 72 ? 1.630 12.731 27.695 1.00 96.94 72 VAL A O 1
ATOM 590 N N . ASN A 1 73 ? 0.541 11.814 25.957 1.00 96.38 73 ASN A N 1
ATOM 591 C CA . ASN A 1 73 ? 1.640 10.968 25.488 1.00 96.38 73 ASN A CA 1
ATOM 592 C C . ASN A 1 73 ? 2.059 11.313 24.048 1.00 96.38 73 ASN A C 1
ATOM 594 O O . ASN A 1 73 ? 1.470 12.150 23.379 1.00 96.38 73 ASN A O 1
ATOM 598 N N . ASN A 1 74 ? 3.109 10.653 23.547 1.00 94.62 74 ASN A N 1
ATOM 599 C CA . ASN A 1 74 ? 3.554 10.778 22.153 1.00 94.62 74 ASN A CA 1
ATOM 600 C C . ASN A 1 74 ? 2.674 9.939 21.201 1.00 94.62 74 ASN A C 1
ATOM 602 O O . ASN A 1 74 ? 3.139 8.977 20.577 1.00 94.62 74 ASN A O 1
ATOM 606 N N . MET A 1 75 ? 1.389 10.276 21.160 1.00 97.12 75 MET A N 1
ATOM 607 C CA . MET A 1 75 ? 0.334 9.638 20.374 1.00 97.12 75 MET A CA 1
ATOM 608 C C . MET A 1 75 ? -0.424 10.709 19.582 1.00 97.12 75 MET A C 1
ATOM 610 O O . MET A 1 75 ? -0.261 11.899 19.838 1.00 97.12 75 MET A O 1
ATOM 614 N N . ASP A 1 76 ? -1.224 10.290 18.605 1.00 96.69 76 ASP A N 1
ATOM 615 C CA . ASP A 1 76 ? -2.033 11.205 17.792 1.00 96.69 76 ASP A CA 1
ATOM 616 C C . ASP A 1 76 ? -3.271 10.485 17.244 1.00 96.69 76 ASP A C 1
ATOM 618 O O . ASP A 1 76 ? -3.267 9.255 17.139 1.00 96.69 76 ASP A O 1
ATOM 622 N N . VAL A 1 77 ? -4.312 11.232 16.880 1.00 97.44 77 VAL A N 1
ATOM 623 C CA . VAL A 1 77 ? -5.519 10.694 16.237 1.00 97.44 77 VAL A CA 1
ATOM 624 C C . VAL A 1 77 ? -5.602 11.223 14.814 1.00 97.44 77 VAL A C 1
ATOM 626 O O . VAL A 1 77 ? -5.751 12.421 14.586 1.00 97.44 77 VAL A O 1
ATOM 629 N N . VAL A 1 78 ? -5.553 10.313 13.845 1.00 97.31 78 VAL A N 1
ATOM 630 C CA . VAL A 1 78 ? -5.706 10.640 12.426 1.00 97.31 78 VAL A CA 1
ATOM 631 C C . VAL A 1 78 ? -7.048 10.121 11.932 1.00 97.31 78 VAL A C 1
ATOM 633 O O . VAL A 1 78 ? -7.291 8.916 11.944 1.00 97.31 78 VAL A O 1
ATOM 636 N N . LEU A 1 79 ? -7.908 11.022 11.460 1.00 97.81 79 LEU A N 1
ATOM 637 C CA . LEU A 1 79 ? -9.163 10.646 10.815 1.00 97.81 79 LEU A CA 1
ATOM 638 C C . LEU A 1 79 ? -8.897 10.151 9.387 1.00 97.81 79 LEU A C 1
ATOM 640 O O . LEU A 1 79 ? -8.289 10.850 8.575 1.00 97.81 79 LEU A O 1
ATOM 644 N N . LEU A 1 80 ? -9.374 8.949 9.084 1.00 97.56 80 LEU A N 1
ATOM 645 C CA . LEU A 1 80 ? -9.340 8.335 7.764 1.00 97.56 80 LEU A CA 1
ATOM 646 C C . LEU A 1 80 ? -10.762 8.299 7.202 1.00 97.56 80 LEU A C 1
ATOM 648 O O . LEU A 1 80 ? -11.667 7.752 7.829 1.00 97.56 80 LEU A O 1
ATOM 652 N N . GLU A 1 81 ? -10.944 8.868 6.012 1.00 96.62 81 GLU A N 1
ATOM 653 C CA . GLU A 1 81 ? -12.275 9.055 5.404 1.00 96.62 81 GLU A CA 1
ATOM 654 C C . GLU A 1 81 ? -12.427 8.338 4.056 1.00 96.62 81 GLU A C 1
ATOM 656 O O . GLU A 1 81 ? -13.533 8.165 3.551 1.00 96.62 81 GLU A O 1
ATOM 661 N N . LYS A 1 82 ? -11.314 7.932 3.434 1.00 95.69 82 LYS A N 1
ATOM 662 C CA . LYS A 1 82 ? -11.310 7.317 2.104 1.00 95.69 82 LYS A CA 1
ATOM 663 C C . LYS A 1 82 ? -10.225 6.252 1.999 1.00 95.69 82 LYS A C 1
ATOM 665 O O . LYS A 1 82 ? -9.066 6.502 2.330 1.00 95.69 82 LYS A O 1
ATOM 670 N N . ALA A 1 83 ? -10.589 5.095 1.454 1.00 96.56 83 ALA A N 1
ATOM 671 C CA . ALA A 1 83 ? -9.634 4.066 1.070 1.00 96.56 83 ALA A CA 1
ATOM 672 C C . ALA A 1 83 ? -8.776 4.551 -0.124 1.00 96.56 83 ALA A C 1
ATOM 674 O O . ALA A 1 83 ? -9.334 4.939 -1.159 1.00 96.56 83 ALA A O 1
ATOM 675 N N . PRO A 1 84 ? -7.433 4.556 -0.019 1.00 95.81 84 PRO A N 1
ATOM 676 C CA . PRO A 1 84 ? -6.578 5.002 -1.111 1.00 95.81 84 PRO A CA 1
ATOM 677 C C . PRO A 1 84 ? -6.546 3.980 -2.251 1.00 95.81 84 PRO A C 1
ATOM 679 O O . PRO A 1 84 ? -6.511 2.766 -2.025 1.00 95.81 84 PRO A O 1
ATOM 682 N N . LYS A 1 85 ? -6.478 4.467 -3.490 1.00 97.00 85 LYS A N 1
ATOM 683 C CA . LYS A 1 85 ? -6.118 3.644 -4.649 1.00 97.00 85 LYS A CA 1
ATOM 684 C C . LYS A 1 85 ? -4.609 3.428 -4.684 1.00 97.00 85 LYS A C 1
ATOM 686 O O . LYS A 1 85 ? -3.849 4.394 -4.762 1.00 97.00 85 LYS A O 1
ATOM 691 N N . ILE A 1 86 ? -4.186 2.169 -4.639 1.00 97.31 86 ILE A N 1
ATOM 692 C CA . ILE A 1 86 ? -2.782 1.775 -4.497 1.00 97.31 86 ILE A CA 1
ATOM 693 C C . ILE A 1 86 ? -2.238 1.245 -5.825 1.00 97.31 86 ILE A C 1
ATOM 695 O O . ILE A 1 86 ? -2.797 0.311 -6.398 1.00 97.31 86 ILE A O 1
ATOM 699 N N . ALA A 1 87 ? -1.109 1.802 -6.262 1.00 96.56 87 ALA A N 1
ATOM 700 C CA . ALA A 1 87 ? -0.310 1.282 -7.362 1.00 96.56 87 ALA A CA 1
ATOM 701 C C . ALA A 1 87 ? 1.040 0.738 -6.883 1.00 96.56 87 ALA A C 1
ATOM 703 O O . ALA A 1 87 ? 1.720 1.350 -6.057 1.00 96.56 87 ALA A O 1
ATOM 704 N N . ILE A 1 88 ? 1.470 -0.376 -7.470 1.00 95.38 88 ILE A N 1
ATOM 705 C CA . ILE A 1 88 ? 2.806 -0.949 -7.308 1.00 95.38 88 ILE A CA 1
ATOM 706 C C . ILE A 1 88 ? 3.548 -0.827 -8.636 1.00 95.38 88 ILE A C 1
ATOM 708 O O . ILE A 1 88 ? 3.168 -1.442 -9.634 1.00 95.38 88 ILE A O 1
ATOM 712 N N . TYR A 1 89 ? 4.625 -0.045 -8.653 1.00 94.38 89 TYR A N 1
ATOM 713 C CA . TYR A 1 89 ? 5.510 0.020 -9.808 1.00 94.38 89 TYR A CA 1
ATOM 714 C C . TYR A 1 89 ? 6.429 -1.210 -9.807 1.00 94.38 89 TYR A C 1
ATOM 716 O O . TYR A 1 89 ? 7.274 -1.356 -8.920 1.00 94.38 89 TYR A O 1
ATOM 724 N N . THR A 1 90 ? 6.233 -2.118 -10.766 1.00 91.81 90 THR A N 1
ATOM 725 C CA . THR A 1 90 ? 6.928 -3.416 -10.800 1.00 91.81 90 THR A CA 1
ATOM 726 C C . THR A 1 90 ? 7.117 -3.938 -12.228 1.00 91.81 90 THR A C 1
ATOM 728 O O . THR A 1 90 ? 6.208 -3.800 -13.052 1.00 91.81 90 THR A O 1
ATOM 731 N N . PRO A 1 91 ? 8.283 -4.526 -12.567 1.00 87.69 91 PRO A N 1
ATOM 732 C CA . PRO A 1 91 ? 8.523 -5.030 -13.911 1.00 87.69 91 PRO A CA 1
ATOM 733 C C . PRO A 1 91 ? 7.625 -6.230 -14.229 1.00 87.69 91 PRO A C 1
ATOM 735 O O . PRO A 1 91 ? 7.356 -7.059 -13.351 1.00 87.69 91 PRO A O 1
ATOM 738 N N . PRO A 1 92 ? 7.212 -6.391 -15.500 1.00 83.38 92 PRO A N 1
ATOM 739 C CA . PRO A 1 92 ? 6.435 -7.552 -15.906 1.00 83.38 92 PRO A CA 1
ATOM 740 C C . PRO A 1 92 ? 7.215 -8.844 -15.627 1.00 83.38 92 PRO A C 1
ATOM 742 O O . PRO A 1 92 ? 8.412 -8.943 -15.898 1.00 83.38 92 PRO A O 1
ATOM 745 N N . GLY A 1 93 ? 6.527 -9.849 -15.084 1.00 77.31 93 GLY A N 1
ATOM 746 C CA . GLY A 1 93 ? 7.105 -11.166 -14.796 1.00 77.31 93 GLY A CA 1
ATOM 747 C C . GLY A 1 93 ? 7.838 -11.296 -13.454 1.00 77.31 93 GLY A C 1
ATOM 748 O O . GLY A 1 93 ? 8.274 -12.406 -13.132 1.00 77.31 93 GLY A O 1
ATOM 749 N N . LYS A 1 94 ? 7.944 -10.223 -12.651 1.00 79.69 94 LYS A N 1
ATOM 750 C CA . LYS A 1 94 ? 8.395 -10.324 -11.250 1.00 79.69 94 LYS A CA 1
ATOM 751 C C . LYS A 1 94 ? 7.407 -11.183 -10.460 1.00 79.69 94 LYS A C 1
ATOM 753 O O . LYS A 1 94 ? 6.195 -11.058 -10.637 1.00 79.69 94 LYS A O 1
ATOM 758 N N . GLN A 1 95 ? 7.916 -12.087 -9.625 1.00 74.94 95 GLN A N 1
ATOM 759 C CA . GLN A 1 95 ? 7.044 -12.980 -8.873 1.00 74.94 95 GLN A CA 1
ATOM 760 C C . GLN A 1 95 ? 6.485 -12.262 -7.636 1.00 74.94 95 GLN A C 1
ATOM 762 O O . GLN A 1 95 ? 7.226 -11.523 -6.988 1.00 74.94 95 GLN A O 1
ATOM 767 N N . PRO A 1 96 ? 5.213 -12.487 -7.258 1.00 65.75 96 PRO A N 1
ATOM 768 C CA . PRO A 1 96 ? 4.589 -11.779 -6.135 1.00 65.75 96 PRO A CA 1
ATOM 769 C C . PRO A 1 96 ? 5.302 -11.958 -4.786 1.00 65.75 96 PRO A C 1
ATOM 771 O O . PRO A 1 96 ? 5.231 -11.093 -3.926 1.00 65.75 96 PRO A O 1
ATOM 774 N N . TRP A 1 97 ? 6.018 -13.065 -4.572 1.00 73.81 97 TRP A N 1
ATOM 775 C CA . TRP A 1 97 ? 6.762 -13.290 -3.325 1.00 73.81 97 TRP A CA 1
ATOM 776 C C . TRP A 1 97 ? 8.113 -12.567 -3.261 1.00 73.81 97 TRP A C 1
ATOM 778 O O . TRP A 1 97 ? 8.743 -12.560 -2.204 1.00 73.81 97 TRP A O 1
ATOM 788 N N . ASP A 1 98 ? 8.561 -11.962 -4.364 1.00 79.00 98 ASP A N 1
ATOM 789 C CA . ASP A 1 98 ? 9.810 -11.194 -4.413 1.00 79.00 98 ASP A CA 1
ATOM 790 C C . ASP A 1 98 ? 9.638 -9.763 -3.866 1.00 79.00 98 ASP A C 1
ATOM 792 O O . ASP A 1 98 ? 10.613 -9.017 -3.769 1.00 79.00 98 ASP A O 1
ATOM 796 N N . ASP A 1 99 ? 8.409 -9.365 -3.521 1.00 87.38 99 ASP A N 1
ATOM 797 C CA . ASP A 1 99 ? 8.061 -8.041 -3.013 1.00 87.38 99 ASP A CA 1
ATOM 798 C C . ASP A 1 99 ? 7.260 -8.165 -1.705 1.00 87.38 99 ASP A C 1
ATOM 800 O O . ASP A 1 99 ? 6.086 -8.547 -1.679 1.00 87.38 99 ASP A O 1
ATOM 804 N N . ALA A 1 100 ? 7.912 -7.804 -0.597 1.00 90.94 100 ALA A N 1
ATOM 805 C CA . ALA A 1 100 ? 7.332 -7.873 0.740 1.00 90.94 100 ALA A CA 1
ATOM 806 C C . ALA A 1 100 ? 6.086 -6.987 0.908 1.00 90.94 100 ALA A C 1
ATOM 808 O O . ALA A 1 100 ? 5.203 -7.333 1.694 1.00 90.94 100 ALA A O 1
ATOM 809 N N . VAL A 1 101 ? 5.988 -5.873 0.176 1.00 92.25 101 VAL A N 1
ATOM 810 C CA . VAL A 1 101 ? 4.818 -4.990 0.218 1.00 92.25 101 VAL A CA 1
ATOM 811 C C . VAL A 1 101 ? 3.640 -5.658 -0.470 1.00 92.25 101 VAL A C 1
ATOM 813 O O . VAL A 1 101 ? 2.561 -5.714 0.115 1.00 92.25 101 VAL A O 1
ATOM 816 N N . THR A 1 102 ? 3.834 -6.244 -1.654 1.00 93.06 102 THR A N 1
ATOM 817 C CA . THR A 1 102 ? 2.748 -6.982 -2.325 1.00 93.06 102 THR A CA 1
ATOM 818 C C . THR A 1 102 ? 2.287 -8.186 -1.505 1.00 93.06 102 THR A C 1
ATOM 820 O O . THR A 1 102 ? 1.082 -8.424 -1.409 1.00 93.06 102 THR A O 1
ATOM 823 N N . LEU A 1 103 ? 3.202 -8.896 -0.832 1.00 93.75 103 LEU A N 1
ATOM 824 C CA . LEU A 1 103 ? 2.857 -9.966 0.107 1.00 93.75 103 LEU A CA 1
ATOM 825 C C . LEU A 1 103 ? 2.021 -9.450 1.282 1.00 93.75 103 LEU A C 1
ATOM 827 O O . LEU A 1 103 ? 1.006 -10.058 1.615 1.00 93.75 103 LEU A O 1
ATOM 831 N N . ALA A 1 104 ? 2.419 -8.331 1.891 1.00 94.62 104 ALA A N 1
ATOM 832 C CA . ALA A 1 104 ? 1.695 -7.736 3.009 1.00 94.62 104 ALA A CA 1
ATOM 833 C C . ALA A 1 104 ? 0.295 -7.258 2.598 1.00 94.62 104 ALA A C 1
ATOM 835 O O . ALA A 1 104 ? -0.671 -7.575 3.288 1.00 94.62 104 ALA A O 1
ATOM 836 N N . LEU A 1 105 ? 0.169 -6.561 1.462 1.00 95.62 105 LEU A N 1
ATOM 837 C CA . LEU A 1 105 ? -1.119 -6.106 0.924 1.00 95.62 105 LEU A CA 1
ATOM 838 C C . LEU A 1 105 ? -2.027 -7.288 0.582 1.00 95.62 105 LEU A C 1
ATOM 840 O O . LEU A 1 105 ? -3.188 -7.307 0.978 1.00 95.62 105 LEU A O 1
ATOM 844 N N . THR A 1 106 ? -1.481 -8.312 -0.080 1.00 95.19 106 THR A N 1
ATOM 845 C CA . THR A 1 106 ? -2.225 -9.532 -0.423 1.00 95.19 106 THR A CA 1
ATOM 846 C C . THR A 1 106 ? -2.693 -10.259 0.836 1.00 95.19 106 THR A C 1
ATOM 848 O O . THR A 1 106 ? -3.856 -10.644 0.928 1.00 95.19 106 THR A O 1
ATOM 851 N N . TYR A 1 107 ? -1.819 -10.414 1.837 1.00 95.50 107 TYR A N 1
ATOM 852 C CA . TYR A 1 107 ? -2.184 -11.032 3.110 1.00 95.50 107 TYR A CA 1
ATOM 853 C C . TYR A 1 107 ? -3.257 -10.222 3.841 1.00 95.50 107 TYR A C 1
ATOM 855 O O . TYR A 1 107 ? -4.204 -10.802 4.365 1.00 95.50 107 TYR A O 1
ATOM 863 N N . ALA A 1 108 ? -3.148 -8.894 3.844 1.00 96.62 108 ALA A N 1
ATOM 864 C CA . ALA A 1 108 ? -4.143 -7.992 4.414 1.00 96.62 108 ALA A CA 1
ATOM 865 C C . ALA A 1 108 ? -5.441 -7.907 3.586 1.00 96.62 108 ALA A C 1
ATOM 867 O O . ALA A 1 108 ? -6.406 -7.320 4.057 1.00 96.62 108 ALA A O 1
ATOM 868 N N . GLU A 1 109 ? -5.499 -8.504 2.391 1.00 96.25 109 GLU A N 1
ATOM 869 C CA . GLU A 1 109 ? -6.621 -8.380 1.445 1.00 96.25 109 GLU A CA 1
ATOM 870 C C . GLU A 1 109 ? -6.894 -6.926 1.021 1.00 96.25 109 GLU A C 1
ATOM 872 O O . GLU A 1 109 ? -8.038 -6.522 0.818 1.00 96.25 109 GLU A O 1
ATOM 877 N N . ILE A 1 110 ? -5.832 -6.130 0.884 1.00 97.44 110 ILE A N 1
ATOM 878 C CA . ILE A 1 110 ? -5.902 -4.766 0.362 1.00 97.44 110 ILE A CA 1
ATOM 879 C C . ILE A 1 110 ? -5.656 -4.822 -1.154 1.00 97.44 110 ILE A C 1
ATOM 881 O O . ILE A 1 110 ? -4.591 -5.289 -1.572 1.00 97.44 110 ILE A O 1
ATOM 885 N N . PRO A 1 111 ? -6.609 -4.370 -1.992 1.00 96.56 111 PRO A N 1
ATOM 886 C CA . PRO A 1 111 ? -6.448 -4.368 -3.438 1.00 96.56 111 PRO A CA 1
ATOM 887 C C . PRO A 1 111 ? -5.376 -3.366 -3.878 1.00 96.56 111 PRO A C 1
ATOM 889 O O . PRO A 1 111 ? -5.233 -2.277 -3.321 1.00 96.56 111 PRO A O 1
ATOM 892 N N . TYR A 1 112 ? -4.643 -3.738 -4.922 1.00 96.25 112 TYR A N 1
ATOM 893 C CA . TYR A 1 112 ? -3.664 -2.889 -5.585 1.00 96.25 112 TYR A CA 1
ATOM 894 C C . TYR A 1 112 ? -3.614 -3.209 -7.075 1.00 96.25 112 TYR A C 1
ATOM 896 O O . TYR A 1 112 ? -3.947 -4.317 -7.498 1.00 96.25 112 TYR A O 1
ATOM 904 N N . GLU A 1 113 ? -3.150 -2.244 -7.858 1.00 95.81 113 GLU A N 1
ATOM 905 C CA . GLU A 1 113 ? -2.865 -2.426 -9.278 1.00 95.81 113 GLU A CA 1
ATOM 906 C C . GLU A 1 113 ? -1.358 -2.359 -9.517 1.00 95.81 113 GLU A C 1
ATOM 908 O O . GLU A 1 113 ? -0.616 -1.691 -8.795 1.00 95.81 113 GLU A O 1
ATOM 913 N N . THR A 1 114 ? -0.880 -3.077 -10.527 1.00 94.44 114 THR A N 1
ATOM 914 C CA . THR A 1 114 ? 0.521 -3.019 -10.946 1.00 94.44 114 THR A CA 1
ATOM 915 C C . THR A 1 114 ? 0.648 -2.173 -12.195 1.00 94.44 114 THR A C 1
ATOM 917 O O . THR A 1 114 ? -0.167 -2.298 -13.107 1.00 94.44 114 THR A O 1
ATOM 920 N N . LEU A 1 115 ? 1.707 -1.381 -12.273 1.00 94.94 115 LEU A N 1
ATOM 921 C CA . LEU A 1 115 ? 2.021 -0.593 -13.457 1.00 94.94 115 LEU A CA 1
ATOM 922 C C . LEU A 1 115 ? 3.523 -0.620 -13.735 1.00 94.94 115 LEU A C 1
ATOM 924 O O . LEU A 1 115 ? 4.327 -0.869 -12.831 1.00 94.94 115 LEU A O 1
ATOM 928 N N . TRP A 1 116 ? 3.908 -0.352 -14.980 1.00 94.62 116 TRP A N 1
ATOM 929 C CA . TRP A 1 116 ? 5.303 -0.275 -15.384 1.00 94.62 116 TRP A CA 1
ATOM 930 C C . TRP A 1 116 ? 5.584 0.995 -16.193 1.00 94.62 116 TRP A C 1
ATOM 932 O O . TRP A 1 116 ? 4.838 1.973 -16.142 1.00 94.62 116 TRP A O 1
ATOM 942 N N . ASP A 1 117 ? 6.728 1.015 -16.879 1.00 94.94 117 ASP A N 1
ATOM 943 C CA . ASP A 1 117 ? 7.237 2.151 -17.637 1.00 94.94 117 ASP A CA 1
ATOM 944 C C . ASP A 1 117 ? 6.155 2.781 -18.528 1.00 94.94 117 ASP A C 1
ATOM 946 O O . ASP A 1 117 ? 5.895 3.979 -18.441 1.00 94.94 117 ASP A O 1
ATOM 950 N N . GLU A 1 118 ? 5.503 1.980 -19.369 1.00 95.12 118 GLU A N 1
ATOM 951 C CA . GLU A 1 118 ? 4.556 2.470 -20.373 1.00 95.12 118 GLU A CA 1
ATOM 952 C C . GLU A 1 118 ? 3.335 3.154 -19.751 1.00 95.12 118 GLU A C 1
ATOM 954 O O . GLU A 1 118 ? 2.956 4.247 -20.174 1.00 95.12 118 GLU A O 1
ATOM 959 N N . GLU A 1 119 ? 2.752 2.566 -18.710 1.00 95.81 119 GLU A N 1
ATOM 960 C CA . GLU A 1 119 ? 1.603 3.130 -18.009 1.00 95.81 119 GLU A CA 1
ATOM 961 C C . GLU A 1 119 ? 1.941 4.474 -17.351 1.00 95.81 119 GLU A C 1
ATOM 963 O O . GLU A 1 119 ? 1.109 5.390 -17.365 1.00 95.81 119 GLU A O 1
ATOM 968 N N . VAL A 1 120 ? 3.161 4.629 -16.819 1.00 95.75 120 VAL A N 1
ATOM 969 C CA . VAL A 1 120 ? 3.626 5.909 -16.262 1.00 95.75 120 VAL A CA 1
ATOM 970 C C . VAL A 1 120 ? 3.751 6.963 -17.358 1.00 95.75 120 VAL A C 1
ATOM 972 O O . VAL A 1 120 ? 3.230 8.068 -17.196 1.00 95.75 120 VAL A O 1
ATOM 975 N N . PHE A 1 121 ? 4.387 6.629 -18.486 1.00 95.56 121 PHE A N 1
ATOM 976 C CA . PHE A 1 121 ? 4.529 7.555 -19.617 1.00 95.56 121 PHE A CA 1
ATOM 977 C C . PHE A 1 121 ? 3.182 7.960 -20.232 1.00 95.56 121 PHE A C 1
ATOM 979 O O . PHE A 1 121 ? 3.056 9.075 -20.736 1.00 95.56 121 PHE A O 1
ATOM 986 N N . ASN A 1 122 ? 2.162 7.110 -20.108 1.00 94.69 122 ASN A N 1
ATOM 987 C CA . ASN A 1 122 ? 0.794 7.388 -20.547 1.00 94.69 122 ASN A CA 1
ATOM 988 C C . ASN A 1 122 ? -0.051 8.183 -19.527 1.00 94.69 122 ASN A C 1
ATOM 990 O O . ASN A 1 122 ? -1.217 8.466 -19.791 1.00 94.69 122 ASN A O 1
ATOM 994 N N . GLY A 1 123 ? 0.511 8.574 -18.375 1.00 93.44 123 GLY A N 1
ATOM 995 C CA . GLY A 1 123 ? -0.158 9.446 -17.397 1.00 93.44 123 GLY A CA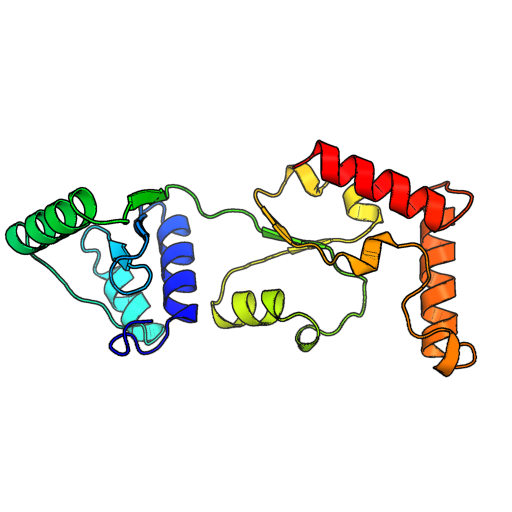 1
ATOM 996 C C . GLY A 1 123 ? -1.081 8.734 -16.399 1.00 93.44 123 GLY A C 1
ATOM 997 O O . GLY A 1 123 ? -1.840 9.393 -15.681 1.00 93.44 123 GLY A O 1
ATOM 998 N N . THR A 1 124 ? -0.998 7.403 -16.304 1.00 94.56 124 THR A N 1
ATOM 999 C CA . THR A 1 124 ? -1.878 6.581 -15.447 1.00 94.56 124 THR A CA 1
ATOM 1000 C C . THR A 1 124 ? -1.692 6.870 -13.951 1.00 94.56 124 THR A C 1
ATOM 1002 O O . THR A 1 124 ? -2.609 6.644 -13.170 1.00 94.56 124 THR A O 1
ATOM 1005 N N . LEU A 1 125 ? -0.551 7.446 -13.537 1.00 94.69 125 LEU A N 1
ATOM 1006 C CA . LEU A 1 125 ? -0.264 7.776 -12.130 1.00 94.69 125 LEU A CA 1
ATOM 1007 C C . LEU A 1 125 ? -1.350 8.632 -11.461 1.00 94.69 125 LEU A C 1
ATOM 1009 O O . LEU A 1 125 ? -1.646 8.437 -10.289 1.00 94.69 125 LEU A O 1
ATOM 1013 N N . SER A 1 126 ? -1.986 9.531 -12.216 1.00 94.31 126 SER A N 1
ATOM 1014 C CA . SER A 1 126 ? -3.051 10.415 -11.715 1.00 94.31 126 SER A CA 1
ATOM 1015 C C . SER A 1 126 ? -4.295 9.690 -11.179 1.00 94.31 126 SER A C 1
ATOM 1017 O O . SER A 1 126 ? -5.133 10.312 -10.532 1.00 94.31 126 SER A O 1
ATOM 1019 N N . GLN A 1 127 ? -4.431 8.390 -11.448 1.00 95.44 127 GLN A N 1
ATOM 1020 C CA . GLN A 1 127 ? -5.558 7.568 -11.007 1.00 95.44 127 GLN A CA 1
ATOM 1021 C C . GLN A 1 127 ? -5.373 6.989 -9.598 1.00 95.44 127 GLN A C 1
ATOM 1023 O O . GLN A 1 127 ? -6.329 6.438 -9.046 1.00 95.44 127 GLN A O 1
ATOM 1028 N N . TYR A 1 128 ? -4.170 7.101 -9.033 1.00 96.94 128 TYR A N 1
ATOM 1029 C CA . TYR A 1 128 ? -3.788 6.486 -7.766 1.00 96.94 128 TYR A CA 1
ATOM 1030 C C . TYR A 1 128 ? -3.524 7.537 -6.692 1.00 96.94 128 TYR A C 1
ATOM 1032 O O . TYR A 1 128 ? -3.085 8.649 -6.986 1.00 96.94 128 TYR A O 1
ATOM 1040 N N . ASP A 1 129 ? -3.774 7.154 -5.443 1.00 95.62 129 ASP A N 1
ATOM 1041 C CA . ASP A 1 129 ? -3.524 7.974 -4.256 1.00 95.62 129 ASP A CA 1
ATOM 1042 C C . ASP A 1 129 ? -2.174 7.611 -3.599 1.00 95.62 129 ASP A C 1
ATOM 1044 O O . ASP A 1 129 ? -1.580 8.426 -2.898 1.00 95.62 129 ASP A O 1
ATOM 1048 N N . TRP A 1 130 ? -1.678 6.384 -3.815 1.00 95.38 130 TRP A N 1
ATOM 1049 C CA . TRP A 1 130 ? -0.413 5.901 -3.259 1.00 95.38 130 TRP A CA 1
ATOM 1050 C C . TRP A 1 130 ? 0.358 5.039 -4.263 1.00 95.38 130 TRP A C 1
ATOM 1052 O O . TRP A 1 130 ? -0.228 4.216 -4.968 1.00 95.38 130 TRP A O 1
ATOM 1062 N N . LEU A 1 131 ? 1.684 5.208 -4.300 1.00 95.94 131 LEU A N 1
ATOM 1063 C CA . LEU A 1 131 ? 2.585 4.527 -5.229 1.00 95.94 131 LEU A CA 1
ATOM 1064 C C . LEU A 1 131 ? 3.751 3.870 -4.479 1.00 95.94 131 LEU A C 1
ATOM 1066 O O . LEU A 1 131 ? 4.564 4.556 -3.857 1.00 95.94 131 LEU A O 1
ATOM 1070 N N . HIS A 1 132 ? 3.870 2.547 -4.589 1.00 95.25 132 HIS A N 1
ATOM 1071 C CA . HIS A 1 132 ? 5.028 1.805 -4.096 1.00 95.25 132 HIS A CA 1
ATOM 1072 C C . HIS A 1 132 ? 6.120 1.695 -5.162 1.00 95.25 132 HIS A C 1
ATOM 1074 O O . HIS A 1 132 ? 5.835 1.380 -6.319 1.00 95.25 132 HIS A O 1
ATOM 1080 N N . LEU A 1 133 ? 7.374 1.912 -4.756 1.00 94.31 133 LEU A N 1
ATOM 1081 C CA . LEU A 1 133 ? 8.538 1.965 -5.635 1.00 94.31 133 LEU A CA 1
ATOM 1082 C C . LEU A 1 133 ? 9.709 1.159 -5.074 1.00 94.31 133 LEU A C 1
ATOM 1084 O O . LEU A 1 133 ? 9.984 1.183 -3.874 1.00 94.31 133 LEU A O 1
ATOM 1088 N N . HIS A 1 134 ? 10.474 0.569 -5.985 1.00 89.94 134 HIS A N 1
ATOM 1089 C CA . HIS A 1 134 ? 11.750 -0.079 -5.715 1.00 89.94 134 HIS A CA 1
ATOM 1090 C C . HIS A 1 134 ? 12.886 0.785 -6.268 1.00 89.94 134 HIS A C 1
ATOM 1092 O O . HIS A 1 134 ? 12.947 1.075 -7.462 1.00 89.94 134 HIS A O 1
ATOM 1098 N N . HIS A 1 135 ? 13.791 1.235 -5.401 1.00 86.81 135 HIS A N 1
ATOM 1099 C CA . HIS A 1 135 ? 14.875 2.147 -5.781 1.00 86.81 135 HIS A CA 1
ATOM 1100 C C . HIS A 1 135 ? 15.803 1.559 -6.860 1.00 86.81 135 HIS A C 1
ATOM 1102 O O . HIS A 1 135 ? 16.342 2.292 -7.692 1.00 86.81 135 HIS A O 1
ATOM 1108 N N . GLU A 1 136 ? 15.972 0.238 -6.879 1.00 85.31 136 GLU A N 1
ATOM 1109 C CA . GLU A 1 136 ? 16.788 -0.484 -7.850 1.00 85.31 136 GLU A CA 1
ATOM 1110 C C . GLU A 1 136 ? 16.283 -0.359 -9.297 1.00 85.31 136 GLU A C 1
ATOM 1112 O O . GLU A 1 136 ? 17.095 -0.398 -10.232 1.00 85.31 136 GLU A O 1
ATOM 1117 N N . ASP A 1 137 ? 14.983 -0.120 -9.491 1.00 88.50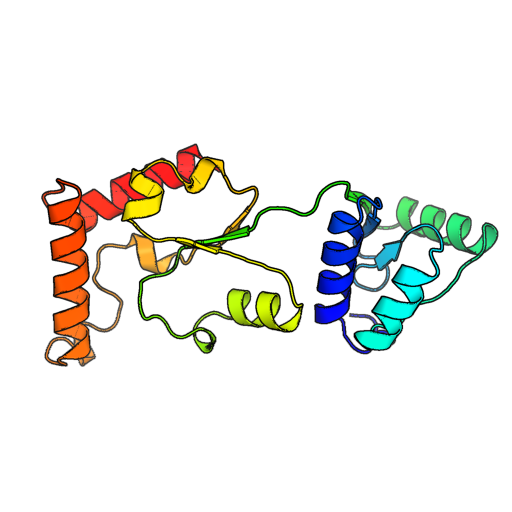 137 ASP A N 1
ATOM 1118 C CA . ASP A 1 137 ? 14.361 -0.070 -10.816 1.00 88.50 137 ASP A CA 1
ATOM 1119 C C . ASP A 1 137 ? 14.692 1.216 -11.591 1.00 88.50 137 ASP A C 1
ATOM 1121 O O . ASP A 1 137 ? 14.473 1.291 -12.802 1.00 88.50 137 ASP A O 1
ATOM 1125 N N . PHE A 1 138 ? 15.274 2.220 -10.925 1.00 89.81 138 PHE A N 1
ATOM 1126 C CA . PHE A 1 138 ? 15.593 3.532 -11.506 1.00 89.81 138 PHE A CA 1
ATOM 1127 C C . PHE A 1 138 ? 17.064 3.700 -11.901 1.00 89.81 138 PHE A C 1
ATOM 1129 O O . PHE A 1 138 ? 17.467 4.756 -12.386 1.00 89.81 138 PHE A O 1
ATOM 1136 N N . THR A 1 139 ? 17.888 2.669 -11.710 1.00 83.69 139 THR A N 1
ATOM 1137 C CA . THR A 1 139 ? 19.346 2.768 -11.901 1.00 83.69 139 THR A CA 1
ATOM 1138 C C . THR A 1 139 ? 19.777 2.824 -13.370 1.00 83.69 139 THR A C 1
ATOM 1140 O O . THR A 1 139 ? 20.812 3.408 -13.684 1.00 83.69 139 THR A O 1
ATOM 1143 N N . GLY A 1 140 ? 19.025 2.189 -14.277 1.00 82.31 140 GLY A N 1
ATOM 1144 C CA . GLY A 1 140 ? 19.426 1.989 -15.678 1.00 82.31 140 GLY A CA 1
ATOM 1145 C C . GLY A 1 140 ? 20.565 0.976 -15.878 1.00 82.31 140 GLY A C 1
ATOM 1146 O O . GLY A 1 140 ? 20.985 0.743 -17.007 1.00 82.31 140 GLY A O 1
ATOM 1147 N N . GLN A 1 141 ? 21.039 0.336 -14.802 1.00 82.56 141 GLN A N 1
ATOM 1148 C CA . GLN A 1 141 ? 22.220 -0.538 -14.798 1.00 82.56 141 GLN A CA 1
ATOM 1149 C C . GLN A 1 141 ? 21.910 -2.013 -15.091 1.00 82.56 141 GLN A C 1
ATOM 1151 O O . GLN A 1 141 ? 22.780 -2.862 -14.915 1.00 82.56 141 GLN A O 1
ATOM 1156 N N . TYR A 1 142 ? 20.686 -2.337 -15.526 1.00 82.94 142 TYR A N 1
ATOM 1157 C CA . TYR A 1 142 ? 20.249 -3.717 -15.790 1.00 82.94 142 TYR A CA 1
ATOM 1158 C C . TYR A 1 142 ? 20.459 -4.655 -14.581 1.00 82.94 142 TYR A C 1
ATOM 1160 O O . TYR A 1 142 ? 20.765 -5.835 -14.738 1.00 82.94 142 TYR A O 1
ATOM 1168 N N . GLY A 1 143 ? 20.345 -4.116 -13.362 1.00 78.38 143 GLY A N 1
ATOM 1169 C CA . GLY A 1 143 ? 20.489 -4.858 -12.110 1.00 78.38 143 GLY A CA 1
ATOM 1170 C C . GLY A 1 143 ? 21.930 -5.205 -11.699 1.00 78.38 143 GLY A C 1
ATOM 1171 O O . GLY A 1 143 ? 22.884 -5.170 -12.472 1.00 78.38 143 GLY A O 1
ATOM 1172 N N . LYS A 1 144 ? 22.089 -5.615 -10.435 1.00 78.31 144 LYS A N 1
ATOM 1173 C CA . LYS A 1 144 ? 23.388 -5.955 -9.809 1.00 78.31 144 LYS A CA 1
ATOM 1174 C C . LYS A 1 144 ? 24.020 -7.272 -10.291 1.00 78.31 144 LYS A C 1
ATOM 1176 O O . LYS A 1 144 ? 25.096 -7.653 -9.835 1.0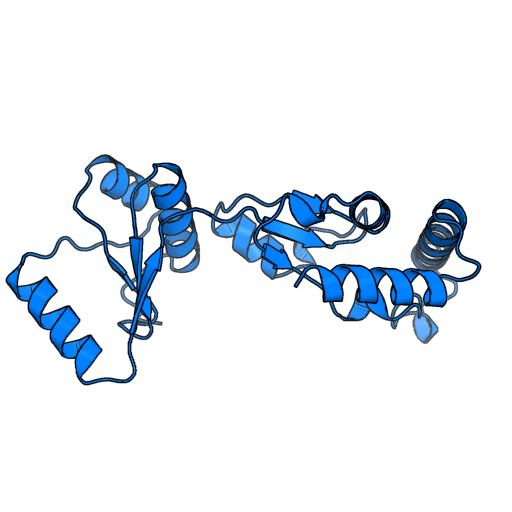0 78.31 144 LYS A O 1
ATOM 1181 N N . PHE A 1 145 ? 23.337 -8.003 -11.168 1.00 80.88 145 PHE A N 1
ATOM 1182 C CA . PHE A 1 145 ? 23.649 -9.395 -11.496 1.00 80.88 145 PHE A CA 1
ATOM 1183 C C . PHE A 1 145 ? 24.621 -9.572 -12.664 1.00 80.88 145 PHE A C 1
ATOM 1185 O O . PHE A 1 145 ? 25.090 -10.688 -12.883 1.00 80.88 145 PHE A O 1
ATOM 1192 N N . TYR A 1 146 ? 25.000 -8.489 -13.350 1.00 80.81 146 TYR A N 1
ATOM 1193 C CA . TYR A 1 146 ? 25.885 -8.526 -14.518 1.00 80.81 146 TYR A CA 1
ATOM 1194 C C . TYR A 1 146 ? 27.143 -9.381 -14.294 1.00 80.81 146 TYR A C 1
ATOM 1196 O O . TYR A 1 146 ? 27.409 -10.323 -15.037 1.00 80.81 146 TYR A O 1
ATOM 1204 N N . ARG A 1 147 ? 27.894 -9.118 -13.214 1.00 84.19 147 ARG A N 1
ATOM 1205 C CA . ARG A 1 147 ? 29.179 -9.788 -12.948 1.00 84.19 147 ARG A CA 1
ATOM 1206 C C . ARG A 1 147 ? 29.073 -11.316 -12.945 1.00 84.19 147 ARG A C 1
ATOM 1208 O O . ARG A 1 147 ? 29.959 -11.979 -13.473 1.00 84.19 147 ARG A O 1
ATOM 1215 N N . ASN A 1 148 ? 28.010 -11.858 -12.359 1.00 84.88 148 ASN A N 1
ATOM 1216 C CA . ASN A 1 148 ? 27.863 -13.300 -12.173 1.00 84.88 148 ASN A CA 1
ATOM 1217 C C . ASN A 1 148 ? 26.991 -13.953 -13.257 1.00 84.88 148 ASN A C 1
ATOM 1219 O O . ASN A 1 148 ? 27.110 -15.154 -13.470 1.00 84.88 148 ASN A O 1
ATOM 1223 N N . TYR A 1 149 ? 26.135 -13.182 -13.939 1.00 85.75 149 TYR A N 1
ATOM 1224 C CA . TYR A 1 149 ? 25.059 -13.721 -14.776 1.00 85.75 149 TYR A CA 1
ATOM 1225 C C . TYR A 1 149 ? 24.933 -13.074 -16.164 1.00 85.75 149 TYR A C 1
ATOM 1227 O O . TYR A 1 149 ? 23.956 -13.341 -16.851 1.00 85.75 149 TYR A O 1
ATOM 1235 N N . HIS A 1 150 ? 25.903 -12.273 -16.625 1.00 83.94 150 HIS A N 1
ATOM 1236 C CA . HIS A 1 150 ? 25.839 -11.605 -17.939 1.00 83.94 150 HIS A CA 1
ATOM 1237 C C . HIS A 1 150 ? 25.604 -12.535 -19.146 1.00 83.94 150 HIS A C 1
ATOM 1239 O O . HIS A 1 150 ? 25.142 -12.065 -20.182 1.00 83.94 150 HIS A O 1
ATOM 1245 N N . THR A 1 151 ? 25.921 -13.828 -19.036 1.00 89.62 151 THR A N 1
ATOM 1246 C CA . THR A 1 151 ? 25.682 -14.838 -20.082 1.00 89.62 151 THR A CA 1
ATOM 1247 C C . THR A 1 151 ? 24.419 -15.669 -19.863 1.00 89.62 151 THR A C 1
ATOM 1249 O O . THR A 1 151 ? 24.075 -16.488 -20.713 1.00 89.62 151 THR A O 1
ATOM 1252 N N . ALA A 1 152 ? 23.733 -15.506 -18.730 1.00 91.69 152 ALA A N 1
ATOM 1253 C CA . ALA A 1 152 ? 22.521 -16.254 -18.443 1.00 91.69 152 ALA A CA 1
ATOM 1254 C C . ALA A 1 152 ? 21.378 -15.762 -19.341 1.00 91.69 152 ALA A C 1
ATOM 1256 O O . ALA A 1 152 ? 21.173 -14.557 -19.474 1.00 91.69 152 ALA A O 1
ATOM 1257 N N . ALA A 1 153 ? 20.613 -16.692 -19.920 1.00 91.56 153 ALA A N 1
ATOM 1258 C CA . ALA A 1 153 ? 19.531 -16.364 -20.854 1.00 91.56 153 ALA A CA 1
ATOM 1259 C C . ALA A 1 153 ? 18.534 -15.360 -20.254 1.00 91.56 153 ALA A C 1
ATOM 1261 O O . ALA A 1 153 ? 18.291 -14.315 -20.844 1.00 91.56 153 ALA A O 1
ATOM 1262 N N . TRP A 1 154 ? 18.087 -15.596 -19.016 1.00 86.75 154 TRP A N 1
ATOM 1263 C CA . TRP A 1 154 ? 17.167 -14.695 -18.314 1.00 86.75 154 TRP A CA 1
ATOM 1264 C C . TRP A 1 154 ? 17.709 -13.263 -18.168 1.00 86.75 154 TRP A C 1
ATOM 1266 O O . TRP A 1 154 ? 16.941 -12.306 -18.205 1.00 86.75 154 TRP A O 1
ATOM 1276 N N . TYR A 1 155 ? 19.028 -13.099 -18.009 1.00 87.75 155 TYR A N 1
ATOM 1277 C CA . TYR A 1 155 ? 19.656 -11.786 -17.866 1.00 87.75 155 TYR A CA 1
ATOM 1278 C C . TYR A 1 155 ? 19.734 -11.067 -19.215 1.00 87.75 155 TYR A C 1
ATOM 1280 O O . TYR A 1 155 ? 19.454 -9.872 -19.307 1.00 87.75 155 TYR A O 1
ATOM 1288 N N . ILE A 1 156 ? 20.093 -11.806 -20.269 1.00 90.12 156 ILE A N 1
ATOM 1289 C CA . ILE A 1 156 ? 20.121 -11.300 -21.645 1.00 90.12 156 ILE A CA 1
ATOM 1290 C C . ILE A 1 156 ? 18.714 -10.860 -22.066 1.00 90.12 156 ILE A C 1
ATOM 1292 O O . ILE A 1 156 ? 18.557 -9.748 -22.568 1.00 90.12 156 ILE A O 1
ATOM 1296 N N . ASP A 1 157 ? 17.700 -11.681 -21.795 1.00 89.88 157 ASP A N 1
ATOM 1297 C CA . ASP A 1 157 ? 16.305 -11.389 -22.124 1.00 89.88 157 ASP A CA 1
ATOM 1298 C C . ASP A 1 157 ? 15.802 -10.155 -21.364 1.00 89.88 157 ASP A C 1
ATOM 1300 O O . ASP A 1 157 ? 15.237 -9.244 -21.968 1.00 89.88 157 ASP A O 1
ATOM 1304 N N . GLN A 1 158 ? 16.074 -10.057 -20.057 1.00 87.62 158 GLN A N 1
ATOM 1305 C CA . GLN A 1 158 ? 15.725 -8.874 -19.260 1.00 87.62 158 GLN A CA 1
ATOM 1306 C C . GLN A 1 158 ? 16.387 -7.604 -19.812 1.00 87.62 158 GLN A C 1
ATOM 1308 O O . GLN A 1 158 ? 15.741 -6.562 -19.949 1.00 87.62 158 GLN A O 1
ATOM 1313 N N . LYS A 1 159 ? 17.675 -7.682 -20.165 1.00 90.56 159 LYS A N 1
ATOM 1314 C CA . LYS A 1 159 ? 18.395 -6.559 -20.768 1.00 90.56 159 LYS A CA 1
ATOM 1315 C C . LYS A 1 159 ? 17.738 -6.113 -22.077 1.00 90.56 159 LYS A C 1
ATOM 1317 O O . LYS A 1 159 ? 17.503 -4.917 -22.259 1.00 90.56 159 LYS A O 1
ATOM 1322 N N . GLN A 1 160 ? 17.405 -7.060 -22.953 1.00 92.00 160 GLN A N 1
ATOM 1323 C CA . GLN A 1 160 ? 16.726 -6.785 -24.220 1.00 92.00 160 GLN A CA 1
ATOM 1324 C C . GLN A 1 160 ? 15.338 -6.173 -24.014 1.00 92.00 160 GLN A C 1
ATOM 1326 O O . GLN A 1 160 ? 14.965 -5.256 -24.746 1.00 92.00 160 GLN A O 1
ATOM 1331 N N . GLN A 1 161 ? 14.582 -6.625 -23.011 1.00 91.06 161 GLN A N 1
ATOM 1332 C CA . GLN A 1 161 ? 13.275 -6.055 -22.674 1.00 91.06 161 GLN A CA 1
ATOM 1333 C C . GLN A 1 161 ? 13.389 -4.586 -22.257 1.00 91.06 161 GLN A C 1
ATOM 1335 O O . GLN A 1 161 ? 12.635 -3.752 -22.758 1.00 91.06 161 GLN A O 1
ATOM 1340 N N . PHE A 1 162 ? 14.359 -4.237 -21.406 1.00 91.88 162 PHE A N 1
ATOM 1341 C CA . PHE A 1 162 ? 14.581 -2.842 -21.009 1.00 91.88 162 PHE A CA 1
ATOM 1342 C C . PHE A 1 162 ? 15.021 -1.960 -22.181 1.00 91.88 162 PHE A C 1
ATOM 1344 O O . PHE A 1 162 ? 14.527 -0.841 -22.324 1.00 91.88 162 PHE A O 1
ATOM 1351 N N . GLU A 1 163 ? 15.911 -2.451 -23.046 1.00 94.12 163 GLU A N 1
ATOM 1352 C CA . GLU A 1 163 ? 16.332 -1.721 -24.250 1.00 94.12 163 GLU A CA 1
ATOM 1353 C C . GLU A 1 163 ? 15.167 -1.516 -25.224 1.00 94.12 163 GLU A C 1
ATOM 1355 O O . GLU A 1 163 ? 14.969 -0.405 -25.719 1.00 94.12 163 GLU A O 1
ATOM 1360 N N . SER A 1 164 ? 14.360 -2.555 -25.441 1.00 94.69 164 SER A N 1
ATOM 1361 C CA . SER A 1 164 ? 13.177 -2.499 -26.305 1.00 94.69 164 SER A CA 1
ATOM 1362 C C . SER A 1 164 ? 12.134 -1.527 -25.763 1.00 94.69 164 SER A C 1
ATOM 1364 O O . SER A 1 164 ? 11.570 -0.750 -26.528 1.00 94.69 164 SER A O 1
ATOM 1366 N N . MET A 1 165 ? 11.910 -1.514 -24.445 1.00 94.50 165 MET A N 1
ATOM 1367 C CA . MET A 1 165 ? 11.007 -0.564 -23.794 1.00 94.50 165 MET A CA 1
ATOM 1368 C C . MET A 1 165 ? 11.501 0.879 -23.951 1.00 94.50 165 MET A C 1
ATOM 1370 O O . MET A 1 165 ? 10.733 1.757 -24.339 1.00 94.50 165 MET A O 1
ATOM 1374 N N . ALA A 1 166 ? 12.795 1.134 -23.728 1.00 95.56 166 ALA A N 1
ATOM 1375 C CA . ALA A 1 166 ? 13.369 2.463 -23.928 1.00 95.56 166 ALA A CA 1
ATOM 1376 C C . ALA A 1 166 ? 13.213 2.943 -25.380 1.00 95.56 166 ALA A C 1
ATOM 1378 O O . ALA A 1 166 ? 12.793 4.077 -25.603 1.00 95.56 166 ALA A O 1
ATOM 1379 N N . GLN A 1 167 ? 13.477 2.072 -26.358 1.00 96.25 167 GLN A N 1
ATOM 1380 C CA . GLN A 1 167 ? 13.282 2.386 -27.776 1.00 96.25 167 GLN A CA 1
ATOM 1381 C C . GLN A 1 167 ? 11.809 2.629 -28.121 1.00 96.25 167 GLN A C 1
ATOM 1383 O O . GLN A 1 167 ? 11.505 3.606 -28.803 1.00 96.25 167 GLN A O 1
ATOM 1388 N N . LYS A 1 168 ? 10.893 1.790 -27.617 1.00 95.94 168 LYS A N 1
ATOM 1389 C CA . LYS A 1 168 ? 9.439 1.939 -27.798 1.00 95.94 168 LYS A CA 1
ATOM 1390 C C . LYS A 1 168 ? 8.948 3.303 -27.305 1.00 95.94 168 LYS A C 1
ATOM 1392 O O . LYS A 1 168 ? 8.109 3.920 -27.951 1.00 95.94 168 LYS A O 1
ATOM 1397 N N . LEU A 1 169 ? 9.512 3.784 -26.200 1.00 95.88 169 LEU A N 1
ATOM 1398 C CA . LEU A 1 169 ? 9.202 5.083 -25.599 1.00 95.88 169 LEU A CA 1
ATOM 1399 C C . LEU A 1 169 ? 9.993 6.256 -26.216 1.00 95.88 169 LEU A C 1
ATOM 1401 O O . LEU A 1 169 ? 9.878 7.385 -25.746 1.00 95.88 169 LEU A O 1
ATOM 1405 N N . GLY A 1 170 ? 10.800 6.018 -27.256 1.00 96.69 170 GLY A N 1
ATOM 1406 C CA . GLY A 1 170 ? 11.531 7.064 -27.980 1.00 96.69 170 GLY A CA 1
ATOM 1407 C C . GLY A 1 170 ? 12.845 7.517 -27.333 1.00 96.69 170 GLY A C 1
ATOM 1408 O O . GLY A 1 170 ? 13.366 8.578 -27.678 1.00 96.69 170 GLY A O 1
ATOM 1409 N N . TYR A 1 171 ? 13.413 6.736 -26.412 1.00 97.00 171 TYR A N 1
ATOM 1410 C CA . TYR A 1 171 ? 14.673 7.051 -25.737 1.00 97.00 171 TYR A CA 1
ATOM 1411 C C . TYR A 1 171 ? 15.872 6.335 -26.367 1.00 97.00 171 TYR A C 1
ATOM 1413 O O . TYR A 1 171 ? 15.823 5.160 -26.720 1.00 97.00 171 TYR A O 1
ATOM 1421 N N . HIS A 1 172 ? 17.005 7.038 -26.431 1.00 94.88 172 HIS A N 1
ATOM 1422 C CA . HIS A 1 172 ? 18.264 6.513 -26.978 1.00 94.88 172 HIS A CA 1
ATOM 1423 C C . HIS A 1 172 ? 18.990 5.535 -26.036 1.00 94.88 172 HIS A C 1
ATOM 1425 O O . HIS A 1 172 ? 19.940 4.874 -26.448 1.00 94.88 172 HIS A O 1
ATOM 1431 N N . SER A 1 173 ? 18.608 5.480 -24.757 1.00 95.00 173 SER A N 1
ATOM 1432 C CA . SER A 1 173 ? 19.187 4.568 -23.768 1.00 95.00 173 SER A CA 1
ATOM 1433 C C . SER A 1 173 ? 18.227 4.318 -22.605 1.00 95.00 173 SER A C 1
ATOM 1435 O O . SER A 1 173 ? 17.407 5.177 -22.271 1.00 95.00 173 SER A O 1
ATOM 1437 N N . VAL A 1 174 ? 18.390 3.175 -21.930 1.00 94.62 174 VAL A N 1
ATOM 1438 C CA . VAL A 1 174 ? 17.640 2.842 -20.705 1.00 94.62 174 VAL A CA 1
ATOM 1439 C C . VAL A 1 174 ? 17.901 3.867 -19.600 1.00 94.62 174 VAL A C 1
ATOM 1441 O O . VAL A 1 174 ? 16.981 4.274 -18.904 1.00 94.62 174 VAL A O 1
ATOM 1444 N N . HIS A 1 175 ? 19.131 4.370 -19.478 1.00 93.94 175 HIS A N 1
ATOM 1445 C CA . HIS A 1 175 ? 19.476 5.404 -18.499 1.00 93.94 175 HIS A CA 1
ATOM 1446 C C . HIS A 1 175 ? 18.694 6.705 -18.735 1.00 93.94 175 HIS A C 1
ATOM 1448 O O . HIS A 1 175 ? 18.181 7.300 -17.788 1.00 93.94 175 HIS A O 1
ATOM 1454 N N . ALA A 1 176 ? 18.582 7.146 -19.994 1.00 95.62 176 ALA A N 1
ATOM 1455 C CA . ALA A 1 176 ? 17.808 8.335 -20.339 1.00 95.62 176 ALA A CA 1
ATOM 1456 C C . ALA A 1 176 ? 16.311 8.136 -20.060 1.00 95.62 176 ALA A C 1
ATOM 1458 O O . ALA A 1 176 ? 15.676 9.037 -19.511 1.00 95.62 176 ALA A O 1
ATOM 1459 N N . GLN A 1 177 ? 15.782 6.950 -20.375 1.00 96.94 177 GLN A N 1
ATOM 1460 C CA . GLN A 1 177 ? 14.398 6.582 -20.084 1.00 96.94 177 GLN A CA 1
ATOM 1461 C C . GLN A 1 177 ? 14.123 6.565 -18.571 1.00 96.94 177 GLN A C 1
ATOM 1463 O O . GLN A 1 177 ? 13.220 7.265 -18.117 1.00 96.94 177 GLN A O 1
ATOM 1468 N N . LYS A 1 178 ? 14.939 5.869 -17.766 1.00 95.31 178 LYS A N 1
ATOM 1469 C CA . LYS A 1 178 ? 14.758 5.794 -16.304 1.00 95.31 178 LYS A CA 1
ATOM 1470 C C . LYS A 1 178 ? 14.941 7.141 -15.611 1.00 95.31 178 LYS A C 1
ATOM 1472 O O . LYS A 1 178 ? 14.221 7.435 -14.661 1.00 95.31 178 LYS A O 1
ATOM 1477 N N . LYS A 1 179 ? 15.827 8.008 -16.115 1.00 95.00 179 LYS A N 1
ATOM 1478 C CA . LYS A 1 179 ? 15.944 9.394 -15.632 1.00 95.00 179 LYS A CA 1
ATOM 1479 C C . LYS A 1 179 ? 14.654 10.187 -15.863 1.00 95.00 179 LYS A C 1
ATOM 1481 O O . LYS A 1 179 ? 14.217 10.902 -14.965 1.00 95.00 179 LYS A O 1
ATOM 1486 N N . ALA A 1 180 ? 14.065 10.085 -17.055 1.00 96.12 180 ALA A N 1
ATOM 1487 C CA . ALA A 1 180 ? 12.813 10.770 -17.365 1.00 96.12 180 ALA A CA 1
ATOM 1488 C C . ALA A 1 180 ? 11.652 10.229 -16.519 1.00 96.12 180 ALA A C 1
ATOM 1490 O O . ALA A 1 180 ? 10.911 11.013 -15.934 1.00 96.12 180 ALA A O 1
ATOM 1491 N N . LEU A 1 181 ? 11.565 8.906 -16.372 1.00 95.88 181 LEU A N 1
ATOM 1492 C CA . LEU A 1 181 ? 10.585 8.240 -15.519 1.00 95.88 181 LEU A CA 1
ATOM 1493 C C . LEU A 1 181 ? 10.674 8.711 -14.059 1.00 95.88 181 LEU A C 1
ATOM 1495 O O . LEU A 1 181 ? 9.672 9.113 -13.475 1.00 95.88 181 LEU A O 1
ATOM 1499 N N . ALA A 1 182 ? 11.878 8.718 -13.479 1.00 95.06 182 ALA A N 1
ATOM 1500 C CA . ALA A 1 182 ? 12.089 9.186 -12.111 1.00 95.06 182 ALA A CA 1
ATOM 1501 C C . ALA A 1 182 ? 11.665 10.654 -11.938 1.00 95.06 182 ALA A C 1
ATOM 1503 O O . ALA A 1 182 ? 11.118 11.022 -10.901 1.00 95.06 182 ALA A O 1
ATOM 1504 N N . GLN A 1 183 ? 11.867 11.493 -12.960 1.00 95.31 183 GLN A N 1
ATOM 1505 C CA . GLN A 1 183 ? 11.394 12.877 -12.947 1.00 95.31 183 GLN A CA 1
ATOM 1506 C C . GLN A 1 183 ? 9.862 12.971 -13.013 1.00 95.31 183 GLN A C 1
ATOM 1508 O O . GLN A 1 183 ? 9.293 13.819 -12.333 1.00 95.31 183 GLN A O 1
ATOM 1513 N N . MET A 1 184 ? 9.194 12.117 -13.795 1.00 95.25 184 MET A N 1
ATOM 1514 C CA . MET A 1 184 ? 7.727 12.061 -13.844 1.00 95.25 184 MET A CA 1
ATOM 1515 C C . MET A 1 184 ? 7.139 11.645 -1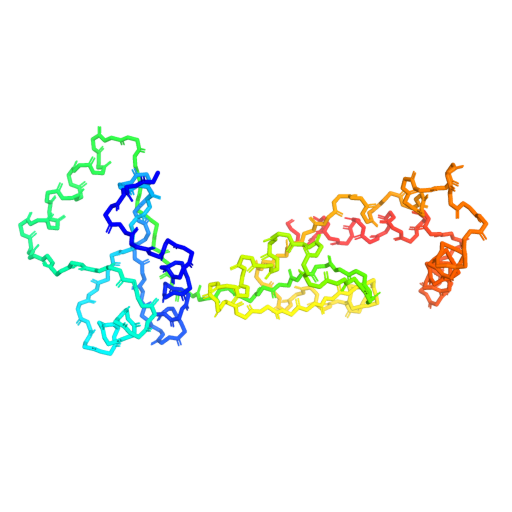2.498 1.00 95.25 184 MET A C 1
ATOM 1517 O O . MET A 1 184 ? 6.246 12.317 -11.995 1.00 95.25 184 MET A O 1
ATOM 1521 N N . ILE A 1 185 ? 7.688 10.593 -11.888 1.00 95.12 185 ILE A N 1
ATOM 1522 C CA . ILE A 1 185 ? 7.268 10.126 -10.563 1.00 95.12 185 ILE A CA 1
ATOM 1523 C C . ILE A 1 185 ? 7.514 11.209 -9.511 1.00 95.12 185 ILE A C 1
ATOM 1525 O O . ILE A 1 185 ? 6.626 11.502 -8.721 1.00 95.12 185 ILE A O 1
ATOM 1529 N N . LYS A 1 186 ? 8.676 11.871 -9.541 1.00 94.44 186 LYS A N 1
ATOM 1530 C CA . LYS A 1 186 ? 8.971 12.997 -8.645 1.00 94.44 186 LYS A CA 1
ATOM 1531 C C . LYS A 1 186 ? 7.975 14.153 -8.788 1.00 94.44 186 LYS A C 1
ATOM 1533 O O . LYS A 1 186 ? 7.751 14.860 -7.822 1.00 94.44 186 LYS A O 1
ATOM 1538 N N . ASN A 1 187 ? 7.445 14.393 -9.985 1.00 94.00 187 ASN A N 1
ATOM 1539 C CA . ASN A 1 187 ? 6.461 15.455 -10.205 1.00 94.00 187 ASN A CA 1
ATOM 1540 C C . ASN A 1 187 ? 5.042 15.051 -9.774 1.00 94.00 187 ASN A C 1
ATOM 1542 O O . ASN A 1 187 ? 4.182 15.921 -9.672 1.00 94.00 187 ASN A O 1
ATOM 1546 N N . TYR A 1 188 ? 4.787 13.752 -9.612 1.00 92.19 188 TYR A N 1
ATOM 1547 C CA . TYR A 1 188 ? 3.515 13.212 -9.141 1.00 92.19 188 TYR A CA 1
ATOM 1548 C C . TYR A 1 188 ? 3.427 13.196 -7.606 1.00 92.19 188 TYR A C 1
ATOM 1550 O O . TYR A 1 188 ? 2.358 13.490 -7.077 1.00 92.19 188 TYR A O 1
ATOM 1558 N N . VAL A 1 189 ? 4.532 12.858 -6.926 1.00 85.56 189 VAL A N 1
ATOM 1559 C CA . VAL A 1 189 ? 4.644 12.808 -5.452 1.00 85.56 189 VAL A CA 1
ATOM 1560 C C . VAL A 1 189 ? 4.794 14.197 -4.839 1.00 85.56 189 VAL A C 1
ATOM 1562 O O . VAL A 1 189 ? 5.554 15.016 -5.404 1.00 85.56 189 VAL A O 1
#

Foldseek 3Di:
DQPPWPCPLLVVLLQLVCLVVQFKWKWKFPDSNIDTDGPDDPVSVVSCVVSVTDDDDDDPVVVVVVVVVQVVDPIDIDIDRHRWAEEEEDDPPDDQVVDPVSVSCVSNVNDYYYDYLVCLVVVVLVVTPYYHDDPQQLQLPLDPCCVPDVPPPVSVVSNVVLQVSCVVVPHPGSNVSSVVSVVSVVVSD